Protein AF-A0A420XUS8-F1 (afdb_monomer)

Secondary structure (DSSP, 8-state):
-HHHHHHHS--SEEEEEGGGT--SSTTSPPPHHHHHH-STHHHHHHHHHHHHHHHHTTSTTTEEE--HHHHHHHTT-SSTTTHHHHHHHHHHHHHHHTTSEEEE--TTSPPEEEEB-TTTT-PBP--HHHHHHHHHHHT---GGG-EEEEETHHHHTSHHHHS-HHHHHHHHHHHHHHTTSTT--B---HHHHHHHH---HHHHHHHHHHHHHTTSEEEEEEES---TTS---EEEEEEE-GGGGGSPPP------

Structure (mmCIF, N/CA/C/O backbone):
data_AF-A0A420XUS8-F1
#
_entry.id   AF-A0A420XUS8-F1
#
loop_
_atom_site.group_PDB
_atom_site.id
_atom_site.type_symbol
_atom_site.label_atom_id
_atom_site.label_alt_id
_atom_site.label_comp_id
_atom_site.label_asym_id
_atom_site.label_entity_id
_atom_site.label_seq_id
_atom_site.pdbx_PDB_ins_code
_atom_site.Cartn_x
_atom_site.Cartn_y
_atom_site.Cartn_z
_atom_site.occupancy
_atom_site.B_iso_or_equiv
_atom_site.auth_seq_id
_atom_site.auth_comp_id
_atom_site.auth_asym_id
_atom_site.auth_atom_id
_atom_site.pdbx_PDB_model_num
ATOM 1 N N . MET A 1 1 ? -15.787 -10.470 5.243 1.00 68.94 1 MET A N 1
ATOM 2 C CA . MET A 1 1 ? -14.971 -9.251 5.466 1.00 68.94 1 MET A CA 1
ATOM 3 C C . MET A 1 1 ? -14.598 -8.456 4.209 1.00 68.94 1 MET A C 1
ATOM 5 O O . MET A 1 1 ? -15.089 -7.350 4.092 1.00 68.94 1 MET A O 1
ATOM 9 N N . ALA A 1 2 ? -13.731 -8.906 3.285 1.00 74.38 2 ALA A N 1
ATOM 10 C CA . ALA A 1 2 ? -13.327 -8.042 2.150 1.00 74.38 2 ALA A CA 1
ATOM 11 C C . ALA A 1 2 ? -14.511 -7.646 1.240 1.00 74.38 2 ALA A C 1
ATOM 13 O O . ALA A 1 2 ? -14.594 -6.506 0.796 1.00 74.38 2 ALA A O 1
ATOM 14 N N . ARG A 1 3 ? -15.460 -8.567 1.019 1.00 73.69 3 ARG A N 1
ATOM 15 C CA . ARG A 1 3 ? -16.711 -8.294 0.290 1.00 73.69 3 ARG A CA 1
ATOM 16 C C . ARG A 1 3 ? -17.629 -7.324 1.045 1.00 73.69 3 ARG A C 1
ATOM 18 O O . ARG A 1 3 ? -18.010 -6.315 0.474 1.00 73.69 3 ARG A O 1
ATOM 25 N N . GLU A 1 4 ? -17.848 -7.547 2.343 1.00 75.12 4 GLU A N 1
ATOM 26 C CA . GLU A 1 4 ? -18.572 -6.602 3.221 1.00 75.12 4 GLU A CA 1
ATOM 27 C C . GLU A 1 4 ? -17.935 -5.199 3.221 1.00 75.12 4 GLU A C 1
ATOM 29 O O . GLU A 1 4 ? -18.629 -4.187 3.247 1.00 75.12 4 GLU A O 1
ATOM 34 N N . LEU A 1 5 ? -16.598 -5.115 3.180 1.00 76.38 5 LEU A N 1
ATOM 35 C CA . LEU A 1 5 ? -15.894 -3.839 3.059 1.00 76.38 5 LEU A CA 1
ATOM 36 C C . LEU A 1 5 ? -16.101 -3.207 1.681 1.00 76.38 5 LEU A C 1
ATOM 38 O O . LEU A 1 5 ? -16.281 -2.000 1.627 1.00 76.38 5 LEU A O 1
ATOM 42 N N . LYS A 1 6 ? -16.130 -3.979 0.586 1.00 75.31 6 LYS A N 1
ATOM 43 C CA . LYS A 1 6 ? -16.437 -3.456 -0.758 1.00 75.31 6 LYS A CA 1
ATOM 44 C C . LYS A 1 6 ? -17.861 -2.911 -0.860 1.00 75.31 6 LYS A C 1
ATOM 46 O O . LYS A 1 6 ? -18.057 -1.892 -1.501 1.00 75.31 6 LYS A O 1
ATOM 51 N N . GLU A 1 7 ? -18.838 -3.526 -0.204 1.00 71.31 7 GLU A N 1
ATOM 52 C CA . GLU A 1 7 ? -20.206 -2.985 -0.163 1.00 71.31 7 GLU A CA 1
ATOM 53 C C . GLU A 1 7 ? -20.258 -1.615 0.530 1.00 71.31 7 GLU A C 1
ATOM 55 O O . GLU A 1 7 ? -21.006 -0.732 0.119 1.00 71.31 7 GLU A O 1
ATOM 60 N N . ARG A 1 8 ? -19.408 -1.404 1.543 1.00 71.12 8 ARG A N 1
ATOM 61 C CA . ARG A 1 8 ? -19.250 -0.102 2.213 1.00 71.12 8 ARG A CA 1
ATOM 62 C C . ARG A 1 8 ? -18.411 0.883 1.398 1.00 71.12 8 ARG A C 1
ATOM 64 O O . ARG A 1 8 ? -18.676 2.082 1.397 1.00 71.12 8 ARG A O 1
ATOM 71 N N . VAL A 1 9 ? -17.385 0.385 0.717 1.00 74.19 9 VAL A N 1
ATOM 72 C CA . VAL A 1 9 ? -16.462 1.155 -0.116 1.00 74.19 9 VAL A CA 1
ATOM 73 C C . VAL A 1 9 ? -16.988 1.130 -1.549 1.00 74.19 9 VAL A C 1
ATOM 75 O O . VAL A 1 9 ? -16.541 0.335 -2.371 1.00 74.19 9 VAL A O 1
ATOM 78 N N . ASN A 1 10 ? -17.927 2.026 -1.868 1.00 72.38 10 ASN A N 1
ATOM 79 C CA . ASN A 1 10 ? -18.503 2.173 -3.213 1.00 72.38 10 ASN A CA 1
ATOM 80 C C . ASN A 1 10 ? -17.504 2.789 -4.223 1.00 72.38 10 ASN A C 1
ATOM 82 O O . ASN A 1 10 ? -17.758 3.832 -4.829 1.00 72.38 10 ASN A O 1
ATOM 86 N N . ARG A 1 11 ? -16.304 2.205 -4.353 1.00 76.88 11 ARG A N 1
ATOM 87 C CA . ARG A 1 11 ? -15.255 2.637 -5.283 1.00 76.88 11 ARG A CA 1
ATOM 88 C C . ARG A 1 11 ? -14.487 1.452 -5.876 1.00 76.88 11 ARG A C 1
ATOM 90 O O . ARG A 1 11 ? -14.109 0.536 -5.148 1.00 76.88 11 ARG A O 1
ATOM 97 N N . PRO A 1 12 ? -14.161 1.509 -7.181 1.00 85.56 12 PRO A N 1
ATOM 98 C CA . PRO A 1 12 ? -13.490 0.413 -7.879 1.00 85.56 12 PRO A CA 1
ATOM 99 C C . PRO A 1 12 ? -11.994 0.294 -7.551 1.00 85.56 12 PRO A C 1
ATOM 101 O O . PRO A 1 12 ? -11.384 -0.722 -7.864 1.00 85.56 12 PRO A O 1
ATOM 104 N N . ALA A 1 13 ? -11.378 1.317 -6.945 1.00 91.25 13 ALA A N 1
ATOM 105 C CA . ALA A 1 13 ? -9.947 1.329 -6.656 1.00 91.25 13 ALA A CA 1
ATOM 106 C C . ALA A 1 13 ? -9.583 2.281 -5.508 1.00 91.25 13 ALA A C 1
ATOM 108 O O . ALA A 1 13 ? -10.229 3.316 -5.319 1.00 91.25 13 ALA A O 1
ATOM 109 N N . ALA A 1 14 ? -8.496 1.966 -4.803 1.00 93.69 14 ALA A N 1
ATOM 110 C CA . ALA A 1 14 ? -7.815 2.901 -3.912 1.00 93.69 14 ALA A CA 1
ATOM 111 C C . ALA A 1 14 ? -6.936 3.867 -4.723 1.00 93.69 14 ALA A C 1
ATOM 113 O O . ALA A 1 14 ? -6.348 3.476 -5.735 1.00 93.69 14 ALA A O 1
ATOM 114 N N . GLN A 1 15 ? -6.833 5.123 -4.283 1.00 94.44 15 GLN A N 1
ATOM 115 C CA . GLN A 1 15 ? -5.947 6.120 -4.892 1.00 94.44 15 GLN A CA 1
ATOM 116 C C . GLN A 1 15 ? -4.688 6.263 -4.040 1.00 94.44 15 GLN A C 1
ATOM 118 O O . GLN A 1 15 ? -4.775 6.674 -2.884 1.00 94.44 15 GLN A O 1
ATOM 123 N N . VAL A 1 16 ? -3.535 5.940 -4.624 1.00 95.44 16 VAL A N 1
ATOM 124 C CA . VAL A 1 16 ? -2.228 6.016 -3.959 1.00 95.44 16 VAL A CA 1
ATOM 125 C C . VAL A 1 16 ? -1.371 7.043 -4.687 1.00 95.44 16 VAL A C 1
ATOM 127 O O . VAL A 1 16 ? -1.195 6.957 -5.904 1.00 95.44 16 VAL A O 1
ATOM 130 N N . ARG A 1 17 ? -0.850 8.039 -3.969 1.00 94.44 17 ARG A N 1
ATOM 131 C CA . ARG A 1 17 ? 0.020 9.077 -4.527 1.00 94.44 17 ARG A CA 1
ATOM 132 C C . ARG A 1 17 ? 1.340 8.468 -4.985 1.00 94.44 17 ARG A C 1
ATOM 134 O O . ARG A 1 17 ? 1.897 7.582 -4.344 1.00 94.44 17 ARG A O 1
ATOM 141 N N . ALA A 1 18 ? 1.896 8.994 -6.072 1.00 92.38 18 ALA A N 1
ATOM 142 C CA . ALA A 1 18 ? 3.216 8.602 -6.556 1.00 92.38 18 ALA A CA 1
ATOM 143 C C . ALA A 1 18 ? 4.295 8.837 -5.484 1.00 92.38 18 ALA A C 1
ATOM 145 O O . ALA A 1 18 ? 5.178 7.999 -5.329 1.00 92.38 18 ALA A O 1
ATOM 146 N N . ALA A 1 19 ? 4.148 9.894 -4.675 1.00 92.19 19 ALA A N 1
ATOM 147 C CA . ALA A 1 19 ? 5.022 10.213 -3.544 1.00 92.19 19 ALA A CA 1
ATOM 148 C C . ALA A 1 19 ? 5.059 9.132 -2.441 1.00 92.19 19 ALA A C 1
ATOM 150 O O . ALA A 1 19 ? 5.992 9.106 -1.643 1.00 92.19 19 ALA A O 1
ATOM 151 N N . PHE A 1 20 ? 4.078 8.220 -2.385 1.00 94.75 20 PHE A N 1
ATOM 152 C CA . PHE A 1 20 ? 4.139 7.056 -1.495 1.00 94.75 20 PHE A CA 1
ATOM 153 C C . PHE A 1 20 ? 5.237 6.066 -1.927 1.00 94.75 20 PHE A C 1
ATOM 155 O O . PHE A 1 20 ? 5.825 5.379 -1.088 1.00 94.75 20 PHE A O 1
ATOM 162 N N . LEU A 1 21 ? 5.504 5.980 -3.235 1.00 92.12 21 LEU A N 1
ATOM 163 C CA . LEU A 1 21 ? 6.464 5.050 -3.834 1.00 92.12 21 LEU A CA 1
ATOM 164 C C . LEU A 1 21 ? 7.801 5.705 -4.152 1.00 92.12 21 LEU A C 1
ATOM 166 O O . LEU A 1 21 ? 8.836 5.072 -3.970 1.00 92.12 21 LEU A O 1
ATOM 170 N N . ASP A 1 22 ? 7.743 6.915 -4.695 1.00 85.81 22 ASP A N 1
ATOM 171 C CA . ASP A 1 22 ? 8.832 7.578 -5.394 1.00 85.81 22 ASP A CA 1
ATOM 172 C C . ASP A 1 22 ? 9.290 8.819 -4.626 1.00 85.81 22 ASP A C 1
ATOM 174 O O . ASP A 1 22 ? 8.487 9.574 -4.071 1.00 85.81 22 ASP A O 1
ATOM 178 N N . GLN A 1 23 ? 10.601 9.007 -4.599 1.00 75.38 23 GLN A N 1
ATOM 179 C CA . GLN A 1 23 ? 11.273 10.130 -3.983 1.00 75.38 23 GLN A CA 1
ATOM 180 C C . GLN A 1 23 ? 11.523 11.214 -5.038 1.00 75.38 23 GLN A C 1
ATOM 182 O O . GLN A 1 23 ? 12.322 11.035 -5.951 1.00 75.38 23 GLN A O 1
ATOM 187 N N . ASN A 1 24 ? 10.879 12.374 -4.880 1.00 66.94 24 ASN A N 1
ATOM 188 C CA . ASN A 1 24 ? 11.131 13.533 -5.750 1.00 66.94 24 ASN A CA 1
ATOM 189 C C . ASN A 1 24 ? 12.436 14.279 -5.402 1.00 66.94 24 ASN A C 1
ATOM 191 O O . ASN A 1 24 ? 12.957 15.001 -6.244 1.00 66.94 24 ASN A O 1
ATOM 195 N N . ASP A 1 25 ? 12.961 14.120 -4.181 1.00 74.81 25 ASP A N 1
ATOM 196 C CA . ASP A 1 25 ? 14.184 14.782 -3.704 1.00 74.81 25 ASP A CA 1
ATOM 197 C C . ASP A 1 25 ? 15.232 13.737 -3.296 1.00 74.81 25 ASP A C 1
ATOM 199 O O . ASP A 1 25 ? 15.045 13.132 -2.245 1.00 74.81 25 ASP A O 1
ATOM 203 N N . PRO A 1 26 ? 16.339 13.540 -4.038 1.00 70.31 26 PRO A N 1
ATOM 204 C CA . PRO A 1 26 ? 17.377 12.544 -3.745 1.00 70.31 26 PRO A CA 1
ATOM 205 C C . PRO A 1 26 ? 18.028 12.636 -2.356 1.00 70.31 26 PRO A C 1
ATOM 207 O O . PRO A 1 26 ? 18.559 11.632 -1.877 1.00 70.31 26 PRO A O 1
ATOM 210 N N . ASN A 1 27 ? 17.990 13.796 -1.697 1.00 77.62 27 ASN A N 1
ATOM 211 C CA . ASN A 1 27 ? 18.577 13.994 -0.366 1.00 77.62 27 ASN A CA 1
ATOM 212 C C . ASN A 1 27 ? 17.553 13.846 0.770 1.00 77.62 27 ASN A C 1
ATOM 214 O O . ASN A 1 27 ? 17.926 13.796 1.943 1.00 77.62 27 ASN A O 1
ATOM 218 N N . GLY A 1 28 ? 16.269 13.736 0.430 1.00 78.31 28 GLY A N 1
ATOM 219 C CA . GLY A 1 28 ? 15.187 13.537 1.382 1.00 78.31 28 GLY A CA 1
ATOM 220 C C . GLY A 1 28 ? 15.168 12.148 2.044 1.00 78.31 28 GLY A C 1
ATOM 221 O O . GLY A 1 28 ? 15.916 11.232 1.672 1.00 78.31 28 GLY A O 1
ATOM 222 N N . PRO A 1 29 ? 14.274 11.945 3.028 1.00 85.56 29 PRO A N 1
ATOM 223 C CA . PRO A 1 29 ? 14.049 10.626 3.604 1.00 85.56 29 PRO A CA 1
ATOM 224 C C . PRO A 1 29 ? 13.542 9.637 2.537 1.00 85.56 29 PRO A C 1
ATOM 226 O O . PRO A 1 29 ? 12.914 10.050 1.559 1.00 85.56 29 PRO A O 1
ATOM 229 N N . PRO A 1 30 ? 13.756 8.319 2.721 1.00 89.00 30 PRO A N 1
ATOM 230 C CA . PRO A 1 30 ? 13.207 7.316 1.815 1.00 89.00 30 PRO A CA 1
ATOM 231 C C . PRO A 1 30 ? 11.680 7.442 1.695 1.00 89.00 30 PRO A C 1
ATOM 233 O O . PRO A 1 30 ? 11.025 7.756 2.696 1.00 89.00 30 PRO A O 1
ATOM 236 N N . PRO A 1 31 ? 11.086 7.121 0.534 1.00 92.44 31 PRO A N 1
ATOM 237 C CA . PRO A 1 31 ? 9.645 7.223 0.356 1.00 92.44 31 PRO A CA 1
ATOM 238 C C . PRO A 1 31 ? 8.914 6.268 1.317 1.00 92.44 31 PRO A C 1
ATOM 240 O O . PRO A 1 31 ? 9.484 5.240 1.718 1.00 92.44 31 PRO A O 1
ATOM 243 N N . PRO A 1 32 ? 7.661 6.567 1.708 1.00 94.19 32 PRO A N 1
ATOM 244 C CA . PRO A 1 32 ? 6.929 5.795 2.708 1.00 94.19 32 PRO A CA 1
ATOM 245 C C . PRO A 1 32 ? 6.939 4.286 2.446 1.00 94.19 32 PRO A C 1
ATOM 247 O O . PRO A 1 32 ? 7.294 3.521 3.343 1.00 94.19 32 PRO A O 1
ATOM 250 N N . MET A 1 33 ? 6.676 3.835 1.215 1.00 94.94 33 MET A N 1
ATOM 251 C CA . MET A 1 33 ? 6.735 2.412 0.859 1.00 94.94 33 MET A CA 1
ATOM 252 C C . MET A 1 33 ? 8.085 1.776 1.223 1.00 94.94 33 MET A C 1
ATOM 254 O O . MET A 1 33 ? 8.111 0.699 1.822 1.00 94.94 33 MET A O 1
ATOM 258 N N . ALA A 1 34 ? 9.206 2.429 0.906 1.00 92.25 34 ALA A N 1
ATOM 259 C CA . ALA A 1 34 ? 10.537 1.901 1.195 1.00 92.25 34 ALA A CA 1
ATOM 260 C C . ALA A 1 34 ? 10.763 1.727 2.704 1.00 92.25 34 ALA A C 1
ATOM 262 O O . ALA A 1 34 ? 11.356 0.739 3.139 1.00 92.25 34 ALA A O 1
ATOM 263 N N . GLN A 1 35 ? 10.248 2.650 3.519 1.00 92.00 35 GLN A N 1
ATOM 264 C CA . GLN A 1 35 ? 10.304 2.555 4.980 1.00 92.00 35 GLN A CA 1
ATOM 265 C C . GLN A 1 35 ? 9.398 1.435 5.524 1.00 92.00 35 GLN A C 1
ATOM 267 O O . GLN A 1 35 ? 9.745 0.744 6.491 1.00 92.00 35 GLN A O 1
ATOM 272 N N . LEU A 1 36 ? 8.245 1.208 4.887 1.00 92.38 36 LEU A N 1
ATOM 273 C CA . LEU A 1 36 ? 7.308 0.154 5.274 1.00 92.38 36 LEU A CA 1
ATOM 274 C C . LEU A 1 36 ? 7.844 -1.236 4.937 1.00 92.38 36 LEU A C 1
ATOM 276 O O . LEU A 1 36 ? 7.763 -2.110 5.790 1.00 92.38 36 LEU A O 1
ATOM 280 N N . VAL A 1 37 ? 8.442 -1.442 3.763 1.00 89.06 37 VAL A N 1
ATOM 281 C CA . VAL A 1 37 ? 8.927 -2.762 3.309 1.00 89.06 37 VAL A CA 1
ATOM 282 C C . VAL A 1 37 ? 10.120 -3.270 4.135 1.00 89.06 37 VAL A C 1
ATOM 284 O O . VAL A 1 37 ? 10.330 -4.480 4.251 1.00 89.06 37 VAL A O 1
ATOM 287 N N . ARG A 1 38 ? 10.883 -2.376 4.776 1.00 84.88 38 ARG A N 1
ATOM 288 C CA . ARG A 1 38 ? 11.997 -2.746 5.667 1.00 84.88 38 ARG A CA 1
ATOM 289 C C . ARG A 1 38 ? 11.507 -3.500 6.916 1.00 84.88 38 ARG A C 1
ATOM 291 O O . ARG A 1 38 ? 10.477 -3.159 7.508 1.00 84.88 38 ARG A O 1
ATOM 298 N N . GLY A 1 39 ? 12.289 -4.495 7.352 1.00 72.69 39 GLY A N 1
ATOM 299 C CA . GLY A 1 39 ? 12.027 -5.288 8.567 1.00 72.69 39 GLY A CA 1
ATOM 300 C C . GLY A 1 39 ? 11.347 -6.651 8.346 1.00 72.69 39 GLY A C 1
ATOM 301 O O . GLY A 1 39 ? 10.639 -7.136 9.229 1.00 72.69 39 GLY A O 1
ATOM 302 N N . GLY A 1 40 ? 11.516 -7.272 7.171 1.00 73.19 40 GLY A N 1
ATOM 303 C CA . GLY A 1 40 ? 11.076 -8.650 6.902 1.00 73.19 40 GLY A CA 1
ATOM 304 C C . GLY A 1 40 ? 9.559 -8.854 7.017 1.00 73.19 40 GLY A C 1
ATOM 305 O O . GLY A 1 40 ? 8.778 -8.080 6.464 1.00 73.19 40 GLY A O 1
ATOM 306 N N . ARG A 1 41 ? 9.123 -9.883 7.766 1.00 66.56 41 ARG A N 1
ATOM 307 C CA . ARG A 1 41 ? 7.694 -10.222 7.975 1.00 66.56 41 ARG A CA 1
ATOM 308 C C . ARG A 1 41 ? 6.886 -9.096 8.641 1.00 66.56 41 ARG A C 1
ATOM 310 O O . ARG A 1 41 ? 5.662 -9.061 8.502 1.00 66.56 41 ARG A O 1
ATOM 317 N N . GLY A 1 42 ? 7.538 -8.187 9.371 1.00 76.38 42 GLY A N 1
ATOM 318 C CA . GLY A 1 42 ? 6.901 -6.982 9.914 1.00 76.38 42 GLY A CA 1
ATOM 319 C C . GLY A 1 42 ? 6.668 -5.906 8.849 1.00 76.38 42 GLY A C 1
ATOM 320 O O . GLY A 1 42 ? 5.703 -5.149 8.940 1.00 76.38 42 GLY A O 1
ATOM 321 N N . GLY A 1 43 ? 7.513 -5.871 7.815 1.00 85.25 43 GLY A N 1
ATOM 322 C CA . GLY A 1 43 ? 7.409 -4.929 6.705 1.00 85.25 43 GLY A CA 1
ATOM 323 C C . GLY A 1 43 ? 6.181 -5.156 5.827 1.00 85.25 43 GLY A C 1
ATOM 324 O O . GLY A 1 43 ? 5.443 -4.226 5.511 1.00 85.25 43 GLY A O 1
ATOM 325 N N . GLU A 1 44 ? 5.901 -6.424 5.525 1.00 93.06 44 GLU A N 1
ATOM 326 C CA . GLU A 1 44 ? 4.714 -6.831 4.769 1.00 93.06 44 GLU A CA 1
ATOM 327 C C . GLU A 1 44 ? 3.413 -6.352 5.426 1.00 93.06 44 GLU A C 1
ATOM 329 O O . GLU A 1 44 ? 2.562 -5.771 4.757 1.00 93.06 44 GLU A O 1
ATOM 334 N N . VAL A 1 45 ? 3.264 -6.562 6.738 1.00 96.12 45 VAL A N 1
ATOM 335 C CA . VAL A 1 45 ? 2.041 -6.187 7.466 1.00 96.12 45 VAL A CA 1
ATOM 336 C C . VAL A 1 45 ? 1.831 -4.678 7.416 1.00 96.12 45 VAL A C 1
ATOM 338 O O . VAL A 1 45 ? 0.734 -4.230 7.099 1.00 96.12 45 VAL A O 1
ATOM 341 N N . LYS A 1 46 ? 2.885 -3.892 7.664 1.00 96.44 46 LYS A N 1
ATOM 342 C CA . LYS A 1 46 ? 2.841 -2.426 7.580 1.00 96.44 46 LYS A CA 1
ATOM 343 C C . LYS A 1 46 ? 2.326 -1.946 6.222 1.00 96.44 46 LYS A C 1
ATOM 345 O O . LYS A 1 46 ? 1.400 -1.140 6.180 1.00 96.44 46 LYS A O 1
ATOM 350 N N . LEU A 1 47 ? 2.887 -2.471 5.130 1.00 96.75 47 LEU A N 1
ATOM 351 C CA . LEU A 1 47 ? 2.482 -2.091 3.776 1.00 96.75 47 LEU A CA 1
ATOM 352 C C . LEU A 1 47 ? 1.025 -2.480 3.486 1.00 96.75 47 LEU A C 1
ATOM 354 O O . LEU A 1 47 ? 0.255 -1.655 3.003 1.00 96.75 47 LEU A O 1
ATOM 358 N N . LYS A 1 48 ? 0.621 -3.708 3.830 1.00 97.25 48 LYS A N 1
ATOM 359 C CA . LYS A 1 48 ? -0.752 -4.182 3.601 1.00 97.25 48 LYS A CA 1
ATOM 360 C C . LYS A 1 48 ? -1.790 -3.368 4.367 1.00 97.25 48 LYS A C 1
ATOM 362 O O . LYS A 1 48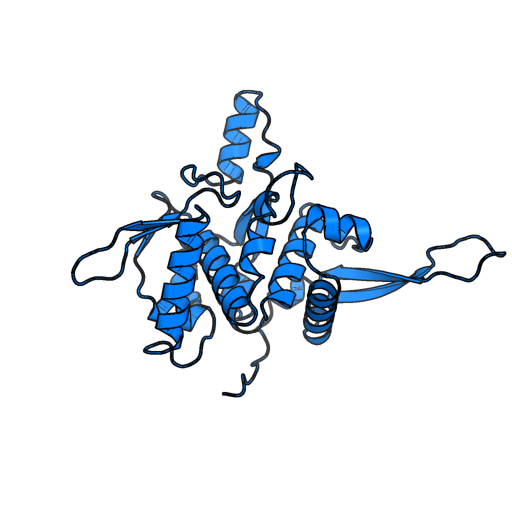 ? -2.842 -3.056 3.811 1.00 97.25 48 LYS A O 1
ATOM 367 N N . ILE A 1 49 ? -1.502 -3.003 5.617 1.00 97.19 49 ILE A N 1
ATOM 368 C CA . ILE A 1 49 ? -2.399 -2.164 6.419 1.00 97.19 49 ILE A CA 1
ATOM 369 C C . ILE A 1 49 ? -2.493 -0.755 5.833 1.00 97.19 49 ILE A C 1
ATOM 371 O O . ILE A 1 49 ? -3.606 -0.268 5.669 1.00 97.19 49 ILE A O 1
ATOM 375 N N . ALA A 1 50 ? -1.372 -0.134 5.449 1.00 96.88 50 ALA A N 1
ATOM 376 C CA . ALA A 1 50 ? -1.385 1.195 4.832 1.00 96.88 50 ALA A CA 1
ATOM 377 C C . ALA A 1 50 ? -2.292 1.243 3.592 1.00 96.88 50 ALA A C 1
ATOM 379 O O . ALA A 1 50 ? -3.182 2.085 3.508 1.00 96.88 50 ALA A O 1
ATOM 380 N N . LEU A 1 51 ? -2.128 0.288 2.670 1.00 97.06 51 LEU A N 1
ATOM 381 C CA . LEU A 1 51 ? -2.963 0.206 1.470 1.00 97.06 51 LEU A CA 1
ATOM 382 C C . LEU A 1 51 ? -4.431 -0.062 1.803 1.00 97.06 51 LEU A C 1
ATOM 384 O O . LEU A 1 51 ? -5.319 0.529 1.201 1.00 97.06 51 LEU A O 1
ATOM 388 N N . SER A 1 52 ? -4.697 -0.954 2.759 1.00 96.31 52 SER A N 1
ATOM 389 C CA . SER A 1 52 ? -6.072 -1.298 3.132 1.00 96.31 52 SER A CA 1
ATOM 390 C C . SER A 1 52 ? -6.800 -0.115 3.770 1.00 96.31 52 SER A C 1
ATOM 392 O O . SER A 1 52 ? -7.990 0.063 3.537 1.00 96.31 52 SER A O 1
ATOM 394 N N . LEU A 1 53 ? -6.094 0.733 4.520 1.00 95.38 53 LEU A N 1
ATOM 395 C CA . LEU A 1 53 ? -6.653 1.978 5.040 1.00 95.38 53 LEU A CA 1
ATOM 396 C C . LEU A 1 53 ? -6.933 2.977 3.910 1.00 95.38 53 LEU A C 1
ATOM 398 O O . LEU A 1 53 ? -8.030 3.520 3.867 1.00 95.38 53 LEU A O 1
ATOM 402 N N . LEU A 1 54 ? -6.014 3.135 2.948 1.00 94.62 54 LEU A N 1
ATOM 403 C CA . LEU A 1 54 ? -6.223 3.957 1.741 1.00 94.62 54 LEU A CA 1
ATOM 404 C C . LEU A 1 54 ? -7.353 3.458 0.832 1.00 94.62 54 LEU A C 1
ATOM 406 O O . LEU A 1 54 ? -7.784 4.182 -0.061 1.00 94.62 54 LEU A O 1
ATOM 410 N N . TRP A 1 55 ? -7.813 2.224 1.025 1.00 93.56 55 TRP A N 1
ATOM 411 C CA . TRP A 1 55 ? -8.988 1.688 0.351 1.00 93.56 55 TRP A CA 1
ATOM 412 C C . TRP A 1 55 ? -10.269 1.914 1.160 1.00 93.56 55 TRP A C 1
ATOM 414 O O . TRP A 1 55 ? -11.275 2.339 0.601 1.00 93.56 55 TRP A O 1
ATOM 424 N N . VAL A 1 56 ? -10.234 1.667 2.473 1.00 92.06 56 VAL A N 1
ATOM 425 C CA . VAL A 1 56 ? -11.436 1.646 3.323 1.00 92.06 56 VAL A CA 1
ATOM 426 C C . VAL A 1 56 ? -11.813 3.019 3.884 1.00 92.06 56 VAL A C 1
ATOM 428 O O . VAL A 1 56 ? -12.993 3.351 3.927 1.00 92.06 56 VAL A O 1
ATOM 431 N N . ALA A 1 57 ? -10.844 3.837 4.295 1.00 87.50 57 ALA A N 1
ATOM 432 C CA . ALA A 1 57 ? -11.074 5.087 5.027 1.00 87.50 57 ALA A CA 1
ATOM 433 C C . ALA A 1 57 ? -11.164 6.313 4.096 1.00 87.50 57 ALA A C 1
ATOM 435 O O . ALA A 1 57 ? -10.638 7.379 4.388 1.00 87.50 57 ALA A O 1
ATOM 436 N N . VAL A 1 58 ? -11.785 6.164 2.924 1.00 75.62 58 VAL A N 1
ATOM 437 C CA . VAL A 1 58 ? -11.747 7.181 1.853 1.00 75.62 58 VAL A CA 1
ATOM 438 C C . VAL A 1 58 ? -13.003 8.062 1.812 1.00 75.62 58 VAL A C 1
ATOM 440 O O . VAL A 1 58 ? -12.992 9.110 1.172 1.00 75.62 58 VAL A O 1
ATOM 443 N N . GLY A 1 59 ? -14.096 7.674 2.469 1.00 79.81 59 GLY A N 1
ATOM 444 C CA . GLY A 1 59 ? -15.234 8.578 2.689 1.00 79.81 59 GLY A CA 1
ATOM 445 C C . GLY A 1 59 ? -14.893 9.595 3.773 1.00 79.81 59 GLY A C 1
ATOM 446 O O . GLY A 1 59 ? -14.203 9.225 4.716 1.00 79.81 59 GLY A O 1
ATOM 447 N N . GLU A 1 60 ? -15.333 10.850 3.650 1.00 80.88 60 GLU A N 1
ATOM 448 C CA . GLU A 1 60 ? -15.199 11.819 4.747 1.00 80.88 60 GLU A CA 1
ATOM 449 C C . GLU A 1 60 ? -15.887 11.269 6.012 1.00 80.88 60 GLU A C 1
ATOM 451 O O . GLU A 1 60 ? -16.974 10.696 5.897 1.00 80.88 60 GLU A O 1
ATOM 456 N N . PRO A 1 61 ? -15.270 11.386 7.204 1.00 87.94 61 PRO A N 1
ATOM 457 C CA . PRO A 1 61 ? -14.104 12.210 7.561 1.00 87.94 61 PRO A CA 1
ATOM 458 C C . PRO A 1 61 ? -12.730 11.512 7.417 1.00 87.94 61 PRO A C 1
ATOM 460 O O . PRO A 1 61 ? -11.776 11.842 8.119 1.00 87.94 61 PRO A O 1
ATOM 463 N N . HIS A 1 62 ? -12.615 10.560 6.495 1.00 92.12 62 HIS A N 1
ATOM 464 C CA . HIS A 1 62 ? -11.413 9.796 6.159 1.00 92.12 62 HIS A CA 1
ATOM 465 C C . HIS A 1 62 ? -10.873 8.930 7.297 1.00 92.12 62 HIS A C 1
ATOM 467 O O . HIS A 1 62 ? -9.667 8.858 7.556 1.00 92.12 62 HIS A O 1
ATOM 473 N N . ASP A 1 63 ? -11.784 8.257 7.989 1.00 93.12 63 ASP A N 1
ATOM 474 C CA . ASP A 1 63 ? -11.487 7.437 9.146 1.00 93.12 63 ASP A CA 1
ATOM 475 C C . ASP A 1 63 ? -12.109 6.041 9.063 1.00 93.12 63 ASP A C 1
ATOM 477 O O . ASP A 1 63 ? -12.925 5.708 8.203 1.00 93.12 63 ASP A O 1
ATOM 481 N N . VAL A 1 64 ? -11.677 5.183 9.979 1.00 92.75 64 VAL A N 1
ATOM 482 C CA . VAL A 1 64 ? -12.252 3.858 10.166 1.00 92.75 64 VAL A CA 1
ATOM 483 C C . VAL A 1 64 ? -12.139 3.438 11.623 1.00 92.75 64 VAL A C 1
ATOM 485 O O . VAL A 1 64 ? -11.124 3.654 12.287 1.00 92.75 64 VAL A O 1
ATOM 488 N N . VAL A 1 65 ? -13.191 2.789 12.114 1.00 92.19 65 VAL A N 1
ATOM 489 C CA . VAL A 1 65 ? -13.229 2.153 13.430 1.00 92.19 65 VAL A CA 1
ATOM 490 C C . VAL A 1 65 ? -13.283 0.647 13.213 1.00 92.19 65 VAL A C 1
ATOM 492 O O . VAL A 1 65 ? -14.300 0.104 12.783 1.00 92.19 65 VAL A O 1
ATOM 495 N N . ALA A 1 66 ? -12.172 -0.040 13.473 1.00 89.06 66 ALA A N 1
ATOM 496 C CA . ALA A 1 66 ? -12.079 -1.482 13.275 1.00 89.06 66 ALA A CA 1
ATOM 497 C C . ALA A 1 66 ? -11.078 -2.124 14.238 1.00 89.06 66 ALA A C 1
ATOM 499 O O . ALA A 1 66 ? -9.988 -1.605 14.479 1.00 89.06 66 ALA A O 1
ATOM 500 N N . ALA A 1 67 ? -11.444 -3.292 14.769 1.00 92.00 67 ALA A N 1
ATOM 501 C CA . ALA A 1 67 ? -10.572 -4.072 15.638 1.00 92.00 67 ALA A CA 1
ATOM 502 C C . ALA A 1 67 ? -9.376 -4.653 14.864 1.00 92.00 67 ALA A C 1
ATOM 504 O O . ALA A 1 67 ? -9.492 -5.025 13.695 1.00 92.00 67 ALA A O 1
ATOM 505 N N . ALA A 1 68 ? -8.241 -4.832 15.546 1.00 94.00 68 ALA A N 1
ATOM 506 C CA . ALA A 1 68 ? -7.029 -5.412 14.959 1.00 94.00 68 ALA A CA 1
ATOM 507 C C . ALA A 1 68 ? -7.256 -6.806 14.342 1.00 94.00 68 ALA A C 1
ATOM 509 O O . ALA A 1 68 ? -6.672 -7.127 13.308 1.00 94.00 68 ALA A O 1
ATOM 510 N N . ARG A 1 69 ? -8.162 -7.603 14.930 1.00 94.94 69 ARG A N 1
ATOM 511 C CA . ARG A 1 69 ? -8.584 -8.905 14.392 1.00 94.94 69 ARG A CA 1
ATOM 512 C C . ARG A 1 69 ? -9.161 -8.795 12.985 1.00 94.94 69 ARG A C 1
ATOM 514 O O . ARG A 1 69 ? -8.862 -9.631 12.140 1.00 94.94 69 ARG A O 1
ATOM 521 N N . ALA A 1 70 ? -9.977 -7.775 12.734 1.00 93.75 70 ALA A N 1
ATOM 522 C CA . ALA A 1 70 ? -10.599 -7.562 11.437 1.00 93.75 70 ALA A CA 1
ATOM 523 C C . ALA A 1 70 ? -9.510 -7.339 10.377 1.00 93.75 70 ALA A C 1
ATOM 525 O O . ALA A 1 70 ? -9.412 -8.074 9.398 1.00 93.75 70 ALA A O 1
ATOM 526 N N . TRP A 1 71 ? -8.596 -6.408 10.630 1.00 95.69 71 TRP A N 1
ATOM 527 C CA . TRP A 1 71 ? -7.455 -6.183 9.750 1.00 95.69 71 TRP A CA 1
ATOM 528 C C . TRP A 1 71 ? -6.614 -7.441 9.532 1.00 95.69 71 TRP A C 1
ATOM 530 O O . TRP A 1 71 ? -6.283 -7.747 8.392 1.00 95.69 71 TRP A O 1
ATOM 540 N N . ALA A 1 72 ? -6.321 -8.202 10.590 1.00 96.25 72 ALA A N 1
ATOM 541 C CA . ALA A 1 72 ? -5.557 -9.443 10.492 1.00 96.25 72 ALA A CA 1
ATOM 542 C C . ALA A 1 72 ? -6.233 -10.467 9.562 1.00 96.25 72 ALA A C 1
ATOM 544 O O . ALA A 1 72 ? -5.544 -11.083 8.750 1.00 96.25 72 ALA A O 1
ATOM 545 N N . MET A 1 73 ? -7.564 -10.597 9.621 1.00 94.62 73 MET A N 1
ATOM 546 C CA . MET A 1 73 ? -8.330 -11.431 8.686 1.00 94.62 73 MET A CA 1
ATOM 547 C C . MET A 1 73 ? -8.250 -10.899 7.251 1.00 94.62 73 MET A C 1
ATOM 549 O O . MET A 1 73 ? -7.998 -11.677 6.335 1.00 94.62 73 MET A O 1
ATOM 553 N N . LEU A 1 74 ? -8.407 -9.584 7.050 1.00 94.38 74 LEU A N 1
ATOM 554 C CA . LEU A 1 74 ? -8.355 -8.959 5.721 1.00 94.38 74 LEU A CA 1
ATOM 555 C C . LEU A 1 74 ? -7.031 -9.235 4.998 1.00 94.38 74 LEU A C 1
ATOM 557 O O . LEU A 1 74 ? -7.029 -9.535 3.809 1.00 94.38 74 LEU A O 1
ATOM 561 N N . ILE A 1 75 ? -5.908 -9.136 5.711 1.00 94.88 75 ILE A N 1
ATOM 562 C CA . ILE A 1 75 ? -4.570 -9.302 5.125 1.00 94.88 75 ILE A CA 1
ATOM 563 C C . ILE A 1 75 ? -4.035 -10.743 5.225 1.00 94.88 75 ILE A C 1
ATOM 565 O O . ILE A 1 75 ? -2.858 -10.984 4.938 1.00 94.88 75 ILE A O 1
ATOM 569 N N . GLY A 1 76 ? -4.879 -11.692 5.648 1.00 94.12 76 GLY A N 1
ATOM 570 C CA . GLY A 1 76 ? -4.558 -13.119 5.715 1.00 94.12 76 GLY A CA 1
ATOM 571 C C . GLY A 1 76 ? -3.456 -13.470 6.715 1.00 94.12 76 GLY A C 1
ATOM 572 O O . GLY A 1 76 ? -2.547 -14.242 6.390 1.00 94.12 76 GLY A O 1
ATOM 573 N N . LEU A 1 77 ? -3.476 -12.869 7.908 1.00 93.94 77 LEU A N 1
ATOM 574 C CA . LEU A 1 77 ? -2.586 -13.270 8.996 1.00 93.94 77 LEU A CA 1
ATOM 575 C C . LEU A 1 77 ? -3.126 -14.507 9.731 1.00 93.94 77 LEU A C 1
ATOM 577 O O . LEU A 1 77 ? -4.323 -14.564 10.019 1.00 93.94 77 LEU A O 1
ATOM 581 N N . PRO A 1 78 ? -2.249 -15.461 10.098 1.00 92.38 78 PRO A N 1
ATOM 582 C CA . PRO A 1 78 ? -2.628 -16.554 10.983 1.00 92.38 78 PRO A CA 1
ATOM 583 C C . PRO A 1 78 ? -2.953 -16.016 12.380 1.00 92.38 78 PRO A C 1
ATOM 585 O O . PRO A 1 78 ? -2.407 -14.987 12.793 1.00 92.38 78 PRO A O 1
ATOM 588 N N . ASP A 1 79 ? -3.814 -16.734 13.105 1.00 93.69 79 ASP A N 1
ATOM 589 C CA . ASP A 1 79 ? -4.266 -16.368 14.453 1.00 93.69 79 ASP A CA 1
ATOM 590 C C . ASP A 1 79 ? -4.709 -14.887 14.545 1.00 93.69 79 ASP A C 1
ATOM 592 O O . ASP A 1 79 ? -4.073 -14.060 15.210 1.00 93.69 79 ASP A O 1
ATOM 596 N N . PRO A 1 80 ? -5.788 -14.501 13.836 1.00 94.00 80 PRO A N 1
ATOM 597 C CA . PRO A 1 80 ? -6.224 -13.111 13.788 1.00 94.00 80 PRO A CA 1
ATOM 598 C C . PRO A 1 80 ? -6.695 -12.589 15.153 1.00 94.00 80 PRO A C 1
ATOM 600 O O . PRO A 1 80 ? -6.720 -11.379 15.346 1.00 94.00 80 PRO A O 1
ATOM 603 N N . GLY A 1 81 ? -7.067 -13.465 16.094 1.00 92.94 81 GLY A N 1
ATOM 604 C CA . GLY A 1 81 ? -7.445 -13.086 17.458 1.00 92.94 81 GLY A CA 1
ATOM 605 C C . GLY A 1 81 ? -6.251 -12.826 18.382 1.00 92.94 81 GLY A C 1
ATOM 606 O O . GLY A 1 81 ? -6.352 -11.968 19.254 1.00 92.94 81 GLY A O 1
ATOM 607 N N . GLY A 1 82 ? -5.128 -13.519 18.176 1.00 95.44 82 GLY A N 1
ATOM 608 C CA . GLY A 1 82 ? -3.924 -13.410 18.997 1.00 95.44 82 GLY A CA 1
ATOM 609 C C . GLY A 1 82 ? -2.766 -12.720 18.276 1.00 95.44 82 GLY A C 1
ATOM 610 O O . GLY A 1 82 ? -2.735 -11.493 18.121 1.00 95.44 82 GLY A O 1
ATOM 611 N N . ARG A 1 83 ? -1.772 -13.505 17.844 1.00 94.19 83 ARG A N 1
ATOM 612 C CA . ARG A 1 83 ? -0.509 -13.005 17.263 1.00 94.19 83 ARG A CA 1
ATOM 613 C C . ARG A 1 83 ? -0.729 -12.148 16.015 1.00 94.19 83 ARG A C 1
ATOM 615 O O . ARG A 1 83 ? -0.005 -11.172 15.805 1.00 94.19 83 ARG A O 1
ATOM 622 N N . GLY A 1 84 ? -1.733 -12.462 15.197 1.00 94.88 84 GLY A N 1
ATOM 623 C CA . GLY A 1 84 ? -2.119 -11.658 14.039 1.00 94.88 84 GLY A CA 1
ATOM 624 C C . GLY A 1 84 ? -2.543 -10.242 14.437 1.00 94.88 84 GLY A C 1
ATOM 625 O O . GLY A 1 84 ? -2.004 -9.267 13.909 1.00 94.88 84 GLY A O 1
ATOM 626 N N . ALA A 1 85 ? -3.428 -10.112 15.430 1.00 95.88 85 ALA A N 1
ATOM 627 C CA . ALA A 1 85 ? -3.847 -8.815 15.967 1.00 95.88 85 ALA A CA 1
ATOM 628 C C . ALA A 1 85 ? -2.676 -8.029 16.582 1.00 95.88 85 ALA A C 1
ATOM 630 O O . ALA A 1 85 ? -2.560 -6.820 16.369 1.00 95.88 85 ALA A O 1
ATOM 631 N N . GLN A 1 86 ? -1.761 -8.699 17.291 1.00 95.38 86 GLN A N 1
ATOM 632 C CA . GLN A 1 86 ? -0.562 -8.054 17.843 1.00 95.38 86 GLN A CA 1
ATOM 633 C C . GLN A 1 86 ? 0.327 -7.454 16.742 1.00 95.38 86 GLN A C 1
ATOM 635 O O . GLN A 1 86 ? 0.781 -6.312 16.866 1.00 95.38 86 GLN A O 1
ATOM 640 N N . ARG A 1 87 ? 0.529 -8.182 15.634 1.00 95.69 87 ARG A N 1
ATOM 641 C CA . ARG A 1 87 ? 1.284 -7.694 14.465 1.00 95.69 87 ARG A CA 1
ATOM 642 C C . ARG A 1 87 ? 0.599 -6.507 13.793 1.00 95.69 87 ARG A C 1
ATOM 644 O O . ARG A 1 87 ? 1.287 -5.564 13.405 1.00 95.69 87 ARG A O 1
ATOM 651 N N . VAL A 1 88 ? -0.730 -6.521 13.693 1.00 96.62 88 VAL A N 1
ATOM 652 C CA . VAL A 1 88 ? -1.506 -5.375 13.194 1.00 96.62 88 VAL A CA 1
ATOM 653 C C . VAL A 1 88 ? -1.316 -4.155 14.093 1.00 96.62 88 VAL A C 1
ATOM 655 O O . VAL A 1 88 ? -0.998 -3.082 13.594 1.00 96.62 88 VAL A O 1
ATOM 658 N N . ASN A 1 89 ? -1.435 -4.306 15.414 1.00 95.75 89 ASN A N 1
ATOM 659 C CA . ASN A 1 89 ? -1.235 -3.197 16.350 1.00 95.75 89 ASN A CA 1
ATOM 660 C C . ASN A 1 89 ? 0.188 -2.625 16.267 1.00 95.75 89 ASN A C 1
ATOM 662 O O . ASN A 1 89 ? 0.375 -1.408 16.299 1.00 95.75 89 ASN A O 1
ATOM 666 N N . ALA A 1 90 ? 1.199 -3.486 16.118 1.00 95.38 90 ALA A N 1
ATOM 667 C CA . ALA A 1 90 ? 2.570 -3.047 15.880 1.00 95.38 90 ALA A CA 1
ATOM 668 C C . ALA A 1 90 ? 2.698 -2.263 14.564 1.00 95.38 90 ALA A C 1
ATOM 670 O O . ALA A 1 90 ? 3.340 -1.214 14.546 1.00 95.38 90 ALA A O 1
ATOM 671 N N . ALA A 1 91 ? 2.054 -2.725 13.488 1.00 96.25 91 ALA A N 1
ATOM 672 C CA . ALA A 1 91 ? 2.030 -2.017 12.214 1.00 96.25 91 ALA A CA 1
ATOM 673 C C . ALA A 1 91 ? 1.345 -0.648 12.325 1.00 96.25 91 ALA A C 1
ATOM 675 O O . ALA A 1 91 ? 1.933 0.342 11.905 1.00 96.25 91 ALA A O 1
ATOM 676 N N . ILE A 1 92 ? 0.175 -0.565 12.964 1.00 96.44 92 ILE A N 1
ATOM 677 C CA . ILE A 1 92 ? -0.552 0.691 13.213 1.00 96.44 92 ILE A CA 1
ATOM 678 C C . ILE A 1 92 ? 0.336 1.700 13.956 1.00 96.44 92 ILE A C 1
ATOM 680 O O . ILE A 1 92 ? 0.446 2.847 13.530 1.00 96.44 92 ILE A O 1
ATOM 684 N N . ARG A 1 93 ? 1.052 1.280 15.009 1.00 95.69 93 ARG A N 1
ATOM 685 C CA . ARG A 1 93 ? 1.996 2.168 15.717 1.00 95.69 93 ARG A CA 1
ATOM 686 C C . ARG A 1 93 ? 3.097 2.706 14.802 1.00 95.69 93 ARG A C 1
ATOM 688 O O . ARG A 1 93 ? 3.457 3.875 14.899 1.00 95.69 93 ARG A O 1
ATOM 695 N N . GLN A 1 94 ? 3.629 1.870 13.911 1.00 95.38 94 GLN A N 1
ATOM 696 C CA . GLN A 1 94 ? 4.649 2.304 12.951 1.00 95.38 94 GLN A CA 1
ATOM 697 C C . GLN A 1 94 ? 4.077 3.251 11.889 1.00 95.38 94 GLN A C 1
ATOM 699 O O . GLN A 1 94 ? 4.730 4.232 11.552 1.00 95.38 94 GLN A O 1
ATOM 704 N N . LEU A 1 95 ? 2.856 3.011 11.403 1.00 96.44 95 LEU A N 1
ATOM 705 C CA . LEU A 1 95 ? 2.174 3.919 10.473 1.00 96.44 95 LEU A CA 1
ATOM 706 C C . LEU A 1 95 ? 1.915 5.292 11.104 1.00 96.44 95 LEU A C 1
ATOM 708 O O . LEU A 1 95 ? 2.128 6.311 10.451 1.00 96.44 95 LEU A O 1
ATOM 712 N N . ALA A 1 96 ? 1.525 5.323 12.381 1.00 96.62 96 ALA A N 1
ATOM 713 C CA . ALA A 1 96 ? 1.356 6.566 13.127 1.00 96.62 96 ALA A CA 1
ATOM 714 C C . ALA A 1 96 ? 2.689 7.312 13.295 1.00 96.62 96 ALA A C 1
ATOM 716 O O . ALA A 1 96 ? 2.764 8.514 13.053 1.00 96.62 96 ALA A O 1
ATOM 717 N N . LYS A 1 97 ? 3.775 6.592 13.619 1.00 95.38 97 LYS A N 1
ATOM 718 C CA . LYS A 1 97 ? 5.130 7.167 13.700 1.00 95.38 97 LYS A CA 1
ATOM 719 C C . LYS A 1 97 ? 5.588 7.776 12.368 1.00 95.38 97 LYS A C 1
ATOM 721 O O . LYS A 1 97 ? 6.257 8.804 12.370 1.00 95.38 97 LYS A O 1
ATOM 726 N N . LEU A 1 98 ? 5.212 7.161 11.247 1.00 94.50 98 LEU A N 1
ATOM 727 C CA . LEU A 1 98 ? 5.493 7.655 9.896 1.00 94.50 98 LEU A CA 1
ATOM 728 C C . LEU A 1 98 ? 4.524 8.750 9.428 1.00 94.50 98 LEU A C 1
ATOM 730 O O . LEU A 1 98 ? 4.598 9.153 8.273 1.00 94.50 98 LEU A O 1
ATOM 734 N N . LYS A 1 99 ? 3.619 9.229 10.294 1.00 96.19 99 LYS A N 1
ATOM 735 C CA . LYS A 1 99 ? 2.617 10.256 9.971 1.00 96.19 99 LYS A CA 1
ATOM 736 C C . LYS A 1 99 ? 1.729 9.895 8.772 1.00 96.19 99 LYS A C 1
ATOM 738 O O . LYS A 1 99 ? 1.286 10.775 8.044 1.00 96.19 99 LYS A O 1
ATOM 743 N N . LEU A 1 100 ? 1.454 8.602 8.584 1.00 96.56 100 LEU A N 1
ATOM 744 C CA . LEU A 1 100 ? 0.500 8.110 7.581 1.00 96.56 100 LEU A CA 1
ATOM 745 C C . LEU A 1 100 ? -0.918 7.992 8.148 1.00 96.56 100 LEU A C 1
ATOM 747 O O . LEU A 1 100 ? -1.890 7.971 7.399 1.00 96.56 100 LEU A O 1
ATOM 751 N N . ILE A 1 101 ? -1.034 7.903 9.475 1.00 97.06 101 ILE A N 1
ATOM 752 C CA . ILE A 1 101 ? -2.308 7.847 10.190 1.00 97.06 101 ILE A CA 1
ATOM 753 C C . ILE A 1 101 ? -2.220 8.589 11.520 1.00 97.06 101 ILE A C 1
ATOM 755 O O . ILE A 1 101 ? -1.141 8.715 12.103 1.00 97.06 101 ILE A O 1
ATOM 759 N N . LYS A 1 102 ? -3.376 8.983 12.046 1.00 96.75 102 LYS A N 1
ATOM 760 C CA . LYS A 1 102 ? -3.569 9.355 13.448 1.00 96.75 102 LYS A CA 1
ATOM 761 C C . LYS A 1 102 ? -4.449 8.302 14.114 1.00 96.75 102 LYS A C 1
ATOM 763 O O . LYS A 1 102 ? -5.430 7.849 13.531 1.00 96.75 102 LYS A O 1
ATOM 768 N N . VAL A 1 103 ? -4.090 7.895 15.327 1.00 95.75 103 VAL A N 1
ATOM 769 C CA . VAL A 1 103 ? -4.851 6.901 16.094 1.00 95.75 103 VAL A CA 1
ATOM 770 C C . VAL A 1 103 ? -5.468 7.589 17.300 1.00 95.75 103 VAL A C 1
ATOM 772 O O . VAL A 1 103 ? -4.756 8.145 18.131 1.00 95.75 103 VAL A O 1
ATOM 775 N N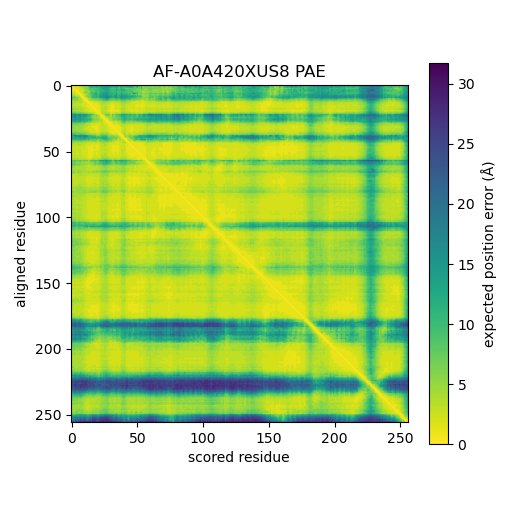 . GLU A 1 104 ? -6.789 7.529 17.394 1.00 94.31 104 GLU A N 1
ATOM 776 C CA . GLU A 1 104 ? -7.565 8.015 18.528 1.00 94.31 104 GLU A CA 1
ATOM 777 C C . GLU A 1 104 ? -8.062 6.797 19.310 1.00 94.31 104 GLU A C 1
ATOM 779 O O . GLU A 1 104 ? -8.905 6.019 18.850 1.00 94.31 104 GLU A O 1
ATOM 784 N N . ALA A 1 105 ? -7.460 6.578 20.479 1.00 88.31 105 ALA A N 1
ATOM 785 C CA . ALA A 1 105 ? -7.847 5.485 21.357 1.00 88.31 105 ALA A CA 1
ATOM 786 C C . ALA A 1 105 ? -9.264 5.721 21.898 1.00 88.31 105 ALA A C 1
ATOM 788 O O . ALA A 1 105 ? -9.618 6.836 22.275 1.00 88.31 105 ALA A O 1
ATOM 789 N N . LYS A 1 106 ? -10.056 4.650 21.976 1.00 86.06 106 LYS A N 1
ATOM 790 C CA . LYS A 1 106 ? -11.376 4.656 22.607 1.00 86.06 106 LYS A CA 1
ATOM 791 C C . LYS A 1 106 ? -11.367 3.671 23.767 1.00 86.06 106 LYS A C 1
ATOM 793 O O . LYS A 1 106 ? -11.050 2.498 23.578 1.00 86.06 106 LYS A O 1
ATOM 798 N N . VAL A 1 107 ? -11.714 4.138 24.963 1.00 84.50 107 VAL A N 1
ATOM 799 C CA . VAL A 1 107 ? -11.820 3.268 26.142 1.00 84.50 107 VAL A CA 1
ATOM 800 C C . VAL A 1 107 ? -12.892 2.204 25.884 1.00 84.50 107 VAL A C 1
ATOM 802 O O . VAL A 1 107 ? -13.990 2.527 25.436 1.00 84.50 107 VAL A O 1
ATOM 805 N N . GLY A 1 108 ? -12.553 0.933 26.115 1.00 82.12 108 GLY A N 1
ATOM 806 C CA . GLY A 1 108 ? -13.476 -0.198 25.955 1.00 82.12 108 GLY A CA 1
ATOM 807 C C . GLY A 1 108 ? -13.882 -0.526 24.512 1.00 82.12 108 GLY A C 1
ATOM 808 O O . GLY A 1 108 ? -14.786 -1.332 24.314 1.00 82.12 108 GLY A O 1
ATOM 809 N N . GLY A 1 109 ? -13.248 0.071 23.495 1.00 86.88 109 GLY A N 1
ATOM 810 C CA . GLY A 1 109 ? -13.622 -0.136 22.096 1.00 86.88 109 GLY A CA 1
ATOM 811 C C . GLY A 1 109 ? -12.439 -0.151 21.126 1.00 86.88 109 GLY A C 1
ATOM 812 O O . GLY A 1 109 ? -11.310 0.171 21.498 1.00 86.88 109 GLY A O 1
ATOM 813 N N . PRO A 1 110 ? -12.676 -0.533 19.859 1.00 88.00 110 PRO A N 1
ATOM 814 C CA . PRO A 1 110 ? -11.661 -0.423 18.819 1.00 88.00 110 PRO A CA 1
ATOM 815 C C . PRO A 1 110 ? -11.241 1.044 18.616 1.00 88.00 110 PRO A C 1
ATOM 817 O O . PRO A 1 110 ? -12.086 1.940 18.716 1.00 88.00 110 PRO A O 1
ATOM 820 N N . PRO A 1 111 ? -9.955 1.302 18.311 1.00 91.44 111 PRO A N 1
ATOM 821 C CA . PRO A 1 111 ? -9.480 2.654 18.066 1.00 91.44 111 PRO A CA 1
ATOM 822 C C . PRO A 1 111 ? -10.086 3.209 16.777 1.00 91.44 111 PRO A C 1
ATOM 824 O O . PRO A 1 111 ? -10.352 2.473 15.821 1.00 91.44 111 PRO A O 1
ATOM 827 N N . ARG A 1 112 ? -10.245 4.529 16.745 1.00 94.56 112 ARG A N 1
ATOM 828 C CA . ARG A 1 112 ? -10.530 5.276 15.524 1.00 94.56 112 ARG A CA 1
ATOM 829 C C . ARG A 1 112 ? -9.206 5.594 14.836 1.00 94.56 112 ARG A C 1
ATOM 831 O O . ARG A 1 112 ? -8.286 6.119 15.462 1.00 94.56 112 ARG A O 1
ATOM 838 N N . ILE A 1 113 ? -9.087 5.245 13.563 1.00 95.69 113 ILE A N 1
ATOM 839 C CA . ILE A 1 113 ? -7.899 5.507 12.750 1.00 95.69 113 ILE A CA 1
ATOM 840 C C . ILE A 1 113 ? -8.278 6.550 11.709 1.00 95.69 113 ILE A C 1
ATOM 842 O O . ILE A 1 113 ? -9.141 6.274 10.884 1.00 95.69 113 ILE A O 1
ATOM 846 N N . LEU A 1 114 ? -7.631 7.712 11.738 1.00 95.56 114 LEU A N 1
ATOM 847 C CA . LEU A 1 114 ? -7.777 8.751 10.721 1.00 95.56 114 LEU A CA 1
ATOM 848 C C . LEU A 1 114 ? -6.619 8.664 9.730 1.00 95.56 114 LEU A C 1
ATOM 850 O O . LEU A 1 114 ? -5.460 8.534 10.140 1.00 95.56 114 LEU A O 1
ATOM 854 N N . LEU A 1 115 ? -6.922 8.752 8.438 1.00 95.25 115 LEU A N 1
ATOM 855 C CA . LEU A 1 115 ? -5.906 8.835 7.398 1.00 95.25 115 LEU A CA 1
ATOM 856 C C . LEU A 1 115 ? -5.223 10.203 7.403 1.00 95.25 115 LEU A C 1
ATOM 858 O O . LEU A 1 115 ? -5.861 11.251 7.509 1.00 95.25 115 LEU A O 1
ATOM 862 N N . LEU A 1 116 ? -3.910 10.174 7.212 1.00 96.12 116 LEU A N 1
ATOM 863 C CA . LEU A 1 116 ? -3.118 11.333 6.823 1.00 96.12 116 LEU A CA 1
ATOM 864 C C . LEU A 1 116 ? -2.654 11.144 5.377 1.00 96.12 116 LEU A C 1
ATOM 866 O O . LEU A 1 116 ? -2.813 10.071 4.790 1.00 96.12 116 LEU A O 1
ATOM 870 N N . GLU A 1 117 ? -2.105 12.194 4.778 1.00 93.56 117 GLU A N 1
ATOM 871 C CA . GLU A 1 117 ? -1.578 12.118 3.420 1.00 93.56 117 GLU A CA 1
ATOM 872 C C . GLU A 1 117 ? -0.496 11.027 3.297 1.00 93.56 117 GLU A C 1
ATOM 874 O O . GLU A 1 117 ? 0.463 10.958 4.069 1.00 93.56 117 GLU A O 1
ATOM 879 N N . ASP A 1 118 ? -0.621 10.184 2.275 1.00 92.31 118 ASP A N 1
ATOM 880 C CA . ASP A 1 118 ? 0.245 9.031 2.023 1.00 92.31 118 ASP A CA 1
ATOM 881 C C . ASP A 1 118 ? 1.655 9.400 1.531 1.00 92.31 118 ASP A C 1
ATOM 883 O O . ASP A 1 118 ? 2.494 8.529 1.340 1.00 92.31 118 ASP A O 1
ATOM 887 N N . SER A 1 119 ? 1.964 10.689 1.398 1.00 90.19 119 SER A N 1
ATOM 888 C CA . SER A 1 119 ? 3.325 11.205 1.207 1.00 90.19 119 SER A CA 1
ATOM 889 C C . SER A 1 119 ? 4.137 11.295 2.512 1.00 90.19 119 SER A C 1
ATOM 891 O O . SER A 1 119 ? 5.298 11.693 2.472 1.00 90.19 119 SER A O 1
ATOM 893 N N . ALA A 1 120 ? 3.546 10.935 3.663 1.00 89.06 120 ALA A N 1
ATOM 894 C CA . ALA A 1 120 ? 4.103 11.136 5.009 1.00 89.06 120 ALA A CA 1
ATOM 895 C C . ALA A 1 120 ? 4.316 12.615 5.397 1.00 89.06 120 ALA A C 1
ATOM 897 O O . ALA A 1 120 ? 5.097 12.927 6.299 1.00 89.06 120 ALA A O 1
ATOM 898 N N . SER A 1 121 ? 3.578 13.537 4.766 1.00 89.31 121 SER A N 1
ATOM 899 C CA . SER A 1 121 ? 3.578 14.961 5.134 1.00 89.31 121 SER A CA 1
ATOM 900 C C . SER A 1 121 ? 2.984 15.216 6.527 1.00 89.31 121 SER A C 1
ATOM 902 O O . SER A 1 121 ? 3.304 16.214 7.171 1.00 89.31 121 SER A O 1
ATOM 904 N N . GLY A 1 122 ? 2.126 14.309 7.009 1.00 90.69 122 GLY A N 1
ATOM 905 C CA . GLY A 1 122 ? 1.343 14.478 8.234 1.00 90.69 122 GLY A CA 1
ATOM 906 C C . GLY A 1 122 ? 0.145 15.417 8.089 1.00 90.69 122 GLY A C 1
ATOM 907 O O . GLY A 1 122 ? -0.522 15.696 9.083 1.00 90.69 122 GLY A O 1
ATOM 908 N N . LEU A 1 123 ? -0.138 15.892 6.873 1.00 93.00 123 LEU A N 1
ATOM 909 C CA . LEU A 1 123 ? -1.328 16.682 6.576 1.00 93.00 123 LEU A CA 1
ATOM 910 C C . LEU A 1 123 ? -2.589 15.803 6.608 1.00 93.00 123 LEU A C 1
ATOM 912 O O . LEU A 1 123 ? -2.494 14.595 6.360 1.00 93.00 123 LEU A O 1
ATOM 916 N N . PRO A 1 124 ? -3.773 16.388 6.877 1.00 93.44 124 PRO A N 1
ATOM 917 C CA . PRO A 1 124 ? -5.039 15.677 6.749 1.00 93.44 124 PRO A CA 1
ATOM 918 C C . PRO A 1 124 ? -5.175 15.027 5.372 1.00 93.44 124 PRO A C 1
ATOM 920 O O . PRO A 1 124 ? -4.818 15.625 4.352 1.00 93.44 124 PRO A O 1
ATOM 923 N N . TYR A 1 125 ? -5.686 13.796 5.338 1.00 94.19 125 TYR A N 1
ATOM 924 C CA . TYR A 1 125 ? -5.920 13.133 4.066 1.00 94.19 125 TYR A CA 1
ATOM 925 C C . TYR A 1 125 ? -6.987 13.880 3.268 1.00 94.19 125 TYR A C 1
ATOM 927 O O . TYR A 1 125 ? -8.033 14.259 3.781 1.00 94.19 125 TYR A O 1
ATOM 935 N N . THR A 1 126 ? -6.707 14.043 1.983 1.00 92.44 126 THR A N 1
ATOM 936 C CA . THR A 1 126 ? -7.682 14.415 0.963 1.00 92.44 126 THR A CA 1
ATOM 937 C C . THR A 1 126 ? -7.560 13.418 -0.172 1.00 92.44 126 THR A C 1
ATOM 939 O O . THR A 1 126 ? -6.475 12.879 -0.432 1.00 92.44 126 THR A O 1
ATOM 942 N N . LEU A 1 127 ? -8.656 13.181 -0.879 1.00 92.06 127 LEU A N 1
ATOM 943 C CA . LEU A 1 127 ? -8.643 12.363 -2.083 1.00 92.06 127 LEU A CA 1
ATOM 944 C C . LEU A 1 127 ? -7.710 12.977 -3.143 1.00 92.06 127 LEU A C 1
ATOM 946 O O . LEU A 1 127 ? -7.951 14.113 -3.559 1.00 92.06 127 LEU A O 1
ATOM 950 N N . PRO A 1 128 ? -6.683 12.251 -3.636 1.00 93.44 128 PRO A N 1
ATOM 951 C CA . PRO A 1 128 ? -5.739 12.786 -4.618 1.00 93.44 128 PRO A CA 1
ATOM 952 C C . PRO A 1 128 ? -6.419 13.377 -5.858 1.00 93.44 128 PRO A C 1
ATOM 954 O O . PRO A 1 128 ? -6.073 14.474 -6.290 1.00 93.44 128 PRO A O 1
ATOM 957 N N . GLY A 1 129 ? -7.429 12.688 -6.400 1.00 91.75 129 GLY A N 1
ATOM 958 C CA . GLY A 1 129 ? -8.195 13.166 -7.550 1.00 91.75 129 GLY A CA 1
ATOM 959 C C . GLY A 1 129 ? -8.909 14.496 -7.304 1.00 91.75 129 GLY A C 1
ATOM 960 O O . GLY A 1 129 ? -8.812 15.385 -8.144 1.00 91.75 129 GLY A O 1
ATOM 961 N N . GLN A 1 130 ? -9.570 14.654 -6.152 1.00 91.75 130 GLN A N 1
ATOM 962 C CA . GLN A 1 130 ? -10.231 15.913 -5.779 1.00 91.75 130 GLN A CA 1
ATOM 963 C C . GLN A 1 130 ? -9.198 17.026 -5.582 1.00 91.75 130 GLN A C 1
ATOM 965 O O . GLN A 1 130 ? -9.328 18.104 -6.157 1.00 91.75 130 GLN A O 1
ATOM 970 N N . ARG A 1 131 ? -8.098 16.721 -4.884 1.00 93.31 131 ARG A N 1
ATOM 971 C CA . ARG A 1 131 ? -7.034 17.687 -4.613 1.00 93.31 131 ARG A CA 1
ATOM 972 C C . ARG A 1 131 ? -6.365 18.217 -5.880 1.00 93.31 131 ARG A C 1
ATOM 974 O O . ARG A 1 131 ? -6.058 19.401 -5.966 1.00 93.31 131 ARG A O 1
ATOM 981 N N . ILE A 1 132 ? -6.143 17.358 -6.877 1.00 93.25 132 ILE A N 1
ATOM 982 C CA . ILE A 1 132 ? -5.616 17.784 -8.182 1.00 93.25 132 ILE A CA 1
ATOM 983 C C . ILE A 1 132 ? -6.584 18.754 -8.867 1.00 93.25 132 ILE A C 1
ATOM 985 O O . ILE A 1 132 ? -6.129 19.737 -9.444 1.00 93.25 132 ILE A O 1
ATOM 989 N N . VAL A 1 133 ? -7.894 18.481 -8.838 1.00 94.06 133 VAL A N 1
ATOM 990 C CA . VAL A 1 133 ? -8.901 19.358 -9.458 1.00 94.06 133 VAL A CA 1
ATOM 991 C C . VAL A 1 133 ? -8.893 20.736 -8.796 1.00 94.06 133 VAL A C 1
ATOM 993 O O . VAL A 1 133 ? -8.799 21.735 -9.504 1.00 94.06 133 VAL A O 1
ATOM 996 N N . GLU A 1 134 ? -8.892 20.788 -7.462 1.00 93.50 134 GLU A N 1
ATOM 997 C CA . GLU A 1 134 ? -8.810 22.041 -6.697 1.00 93.50 134 GLU A CA 1
ATOM 998 C C . GLU A 1 134 ? -7.562 22.864 -7.046 1.00 93.50 134 GLU A C 1
ATOM 1000 O O . GLU A 1 134 ? -7.651 24.067 -7.275 1.00 93.50 134 GLU A O 1
ATOM 1005 N N . LEU A 1 135 ? -6.388 22.226 -7.091 1.00 93.62 135 LEU A N 1
ATOM 1006 C CA . LEU A 1 135 ? -5.126 22.918 -7.373 1.00 93.62 135 LEU A CA 1
ATOM 1007 C C . LEU A 1 135 ? -5.055 23.405 -8.819 1.00 93.62 135 LEU A C 1
ATOM 1009 O O . LEU A 1 135 ? -4.619 24.525 -9.063 1.00 93.62 135 LEU A O 1
ATOM 1013 N N . LYS A 1 136 ? -5.555 22.611 -9.773 1.00 92.69 136 LYS A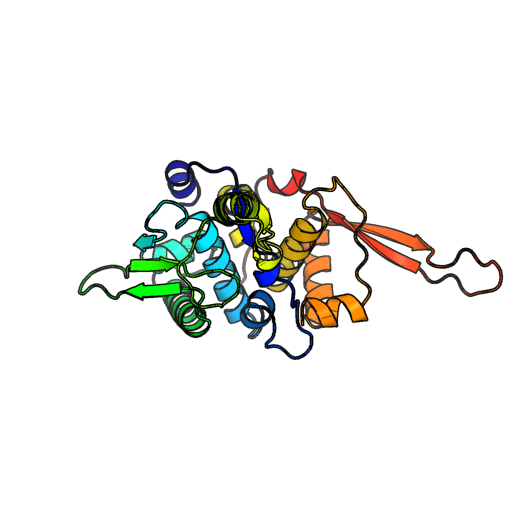 N 1
ATOM 1014 C CA . LYS A 1 136 ? -5.656 23.032 -11.176 1.00 92.69 136 LYS A CA 1
ATOM 1015 C C . LYS A 1 136 ? -6.523 24.276 -11.341 1.00 92.69 136 LYS A C 1
ATOM 1017 O O . LYS A 1 136 ? -6.153 25.158 -12.103 1.00 92.69 136 LYS A O 1
ATOM 1022 N N . GLN A 1 137 ? -7.647 24.358 -10.627 1.00 94.12 137 GLN A N 1
ATOM 1023 C CA . GLN A 1 137 ? -8.520 25.537 -10.654 1.00 94.12 137 GLN A CA 1
ATOM 1024 C C . GLN A 1 137 ? -7.836 26.786 -10.082 1.00 94.12 137 GLN A C 1
ATOM 1026 O O . GLN A 1 137 ? -8.124 27.891 -10.526 1.00 94.12 137 GLN A O 1
ATOM 1031 N N . LYS A 1 138 ? -6.917 26.611 -9.126 1.00 94.50 138 LYS A N 1
ATOM 1032 C CA . LYS A 1 138 ? -6.133 27.694 -8.514 1.00 94.50 138 LYS A CA 1
ATOM 1033 C C . LYS A 1 138 ? -4.863 28.062 -9.289 1.00 94.50 138 LYS A C 1
ATOM 1035 O O . LYS A 1 138 ? -4.235 29.058 -8.958 1.00 94.50 138 LYS A O 1
ATOM 1040 N N . GLY A 1 139 ? -4.488 27.283 -10.306 1.00 92.31 139 GLY A N 1
ATOM 1041 C CA . GLY A 1 139 ? -3.225 27.456 -11.031 1.00 92.31 139 GLY A CA 1
ATOM 1042 C C . GLY A 1 139 ? -1.986 26.971 -10.263 1.00 92.31 139 GLY A C 1
ATOM 1043 O O . GLY A 1 139 ? -0.870 27.315 -10.640 1.00 92.31 139 GLY A O 1
ATOM 1044 N N . ASP A 1 140 ? -2.168 26.167 -9.213 1.00 92.81 140 ASP A N 1
ATOM 1045 C CA . ASP A 1 140 ? -1.090 25.674 -8.350 1.00 92.81 140 ASP A CA 1
ATOM 1046 C C . ASP A 1 140 ? -0.455 24.370 -8.873 1.00 92.81 140 ASP A C 1
ATOM 1048 O O . ASP A 1 140 ? -1.097 23.554 -9.547 1.00 92.81 140 ASP A O 1
ATOM 1052 N N . ASP A 1 141 ? 0.800 24.108 -8.481 1.00 89.12 141 ASP A N 1
ATOM 1053 C CA . ASP A 1 141 ? 1.457 22.826 -8.759 1.00 89.12 141 ASP A CA 1
ATOM 1054 C C . ASP A 1 141 ? 0.792 21.661 -7.999 1.00 89.12 141 ASP A C 1
ATOM 1056 O O . ASP A 1 141 ? 0.699 21.623 -6.766 1.00 89.12 141 ASP A O 1
ATOM 1060 N N . PHE A 1 142 ? 0.375 20.654 -8.765 1.00 88.50 142 PHE A N 1
ATOM 1061 C CA . PHE A 1 142 ? -0.259 19.429 -8.286 1.00 88.50 142 PHE A CA 1
ATOM 1062 C C . PHE A 1 142 ? 0.645 18.191 -8.406 1.00 88.50 142 PHE A C 1
ATOM 1064 O O . PHE A 1 142 ? 0.188 17.077 -8.132 1.00 88.50 142 PHE A O 1
ATOM 1071 N N . GLY A 1 143 ? 1.915 18.346 -8.803 1.00 86.06 143 GLY A N 1
ATOM 1072 C CA . GLY A 1 143 ? 2.855 17.250 -9.058 1.00 86.06 143 GLY A CA 1
ATOM 1073 C C . GLY A 1 143 ? 2.930 16.225 -7.921 1.00 86.06 143 GLY A C 1
ATOM 1074 O O . GLY A 1 143 ? 2.842 15.021 -8.166 1.00 86.06 143 GLY A O 1
ATOM 1075 N N . ARG A 1 144 ? 2.967 16.696 -6.669 1.00 86.00 144 ARG A N 1
ATOM 1076 C CA . ARG A 1 144 ? 2.982 15.859 -5.449 1.00 86.00 144 ARG A CA 1
ATOM 1077 C C . ARG A 1 144 ? 1.717 15.027 -5.213 1.00 86.00 144 ARG A C 1
ATOM 1079 O O . ARG A 1 144 ? 1.765 14.037 -4.491 1.00 86.00 144 ARG A O 1
ATOM 1086 N N . HIS A 1 145 ? 0.589 15.413 -5.805 1.00 91.44 145 HIS A N 1
ATOM 1087 C CA . HIS A 1 145 ? -0.687 14.717 -5.633 1.00 91.44 145 HIS A CA 1
ATOM 1088 C C . HIS A 1 145 ? -1.019 13.785 -6.798 1.00 91.44 145 HIS A C 1
ATOM 1090 O O . HIS A 1 145 ? -2.067 13.139 -6.764 1.00 91.44 145 HIS A O 1
ATOM 1096 N N . ARG A 1 146 ? -0.133 13.669 -7.804 1.00 92.06 146 ARG A N 1
ATOM 1097 C CA . ARG A 1 146 ? -0.239 12.627 -8.835 1.00 92.06 146 ARG A CA 1
ATOM 1098 C C . ARG A 1 146 ? -0.392 11.271 -8.164 1.00 92.06 146 ARG A C 1
ATOM 1100 O O . ARG A 1 146 ? 0.294 10.978 -7.188 1.00 92.06 146 ARG A O 1
ATOM 1107 N N . TYR A 1 147 ? -1.291 10.456 -8.691 1.00 93.94 147 TYR A N 1
ATOM 1108 C CA . TYR A 1 147 ? -1.662 9.186 -8.091 1.00 93.94 147 TYR A CA 1
ATOM 1109 C C . TYR A 1 147 ? -1.863 8.120 -9.160 1.00 93.94 147 TYR A C 1
ATOM 1111 O O . TYR A 1 147 ? -2.051 8.414 -10.342 1.00 93.94 147 TYR A O 1
ATOM 1119 N N . PHE A 1 148 ? -1.845 6.874 -8.715 1.00 93.81 148 PHE A N 1
ATOM 1120 C CA . PHE A 1 148 ? -2.247 5.713 -9.489 1.00 93.81 148 PHE A CA 1
ATOM 1121 C C . PHE A 1 148 ? -3.340 4.961 -8.732 1.00 93.81 148 PHE A C 1
ATOM 1123 O O . PHE A 1 148 ? -3.597 5.203 -7.546 1.00 93.81 148 PHE A O 1
ATOM 1130 N N . LYS A 1 149 ? -4.036 4.084 -9.449 1.00 94.38 149 LYS A N 1
ATOM 1131 C CA . LYS A 1 149 ? -5.151 3.316 -8.906 1.00 94.38 149 LYS A CA 1
ATOM 1132 C C . LYS A 1 149 ? -4.683 1.914 -8.544 1.00 94.38 149 LYS A C 1
ATOM 1134 O O . LYS A 1 149 ? -4.008 1.262 -9.333 1.00 94.38 149 LYS A O 1
ATOM 1139 N N . VAL A 1 150 ? -5.073 1.459 -7.360 1.00 95.31 150 VAL A N 1
ATOM 1140 C CA . VAL A 1 150 ? -4.923 0.067 -6.933 1.00 95.31 150 VAL A CA 1
ATOM 1141 C C . VAL A 1 150 ? -6.306 -0.589 -6.989 1.00 95.31 150 VAL A C 1
ATOM 1143 O O . VAL A 1 150 ? -7.178 -0.170 -6.221 1.00 95.31 150 VAL A O 1
ATOM 1146 N N . PRO A 1 151 ? -6.542 -1.563 -7.890 1.00 94.25 151 PRO A N 1
ATOM 1147 C CA . PRO A 1 151 ? -7.860 -2.171 -8.086 1.00 94.25 151 PRO A CA 1
ATOM 1148 C C . PRO A 1 151 ? -8.424 -2.813 -6.813 1.00 94.25 151 PRO A C 1
ATOM 1150 O O . PRO A 1 151 ? -7.680 -3.403 -6.025 1.00 94.25 151 PRO A O 1
ATOM 1153 N N . SER A 1 152 ? -9.745 -2.735 -6.616 1.00 94.00 152 SER A N 1
ATOM 1154 C CA . SER A 1 152 ? -10.439 -3.335 -5.462 1.00 94.00 152 SER A CA 1
ATOM 1155 C C . SER A 1 152 ? -10.257 -4.859 -5.381 1.00 94.00 152 SER A C 1
ATOM 1157 O O . SER A 1 152 ? -10.380 -5.476 -4.319 1.00 94.00 152 SER A O 1
ATOM 1159 N N . GLU A 1 153 ? -9.930 -5.477 -6.509 1.00 94.69 153 GLU A N 1
ATOM 1160 C CA . GLU A 1 153 ? -9.677 -6.900 -6.680 1.00 94.69 153 GLU A CA 1
ATOM 1161 C C . GLU A 1 153 ? -8.418 -7.350 -5.948 1.00 94.69 153 GLU A C 1
ATOM 1163 O O . GLU A 1 153 ? -8.386 -8.477 -5.454 1.00 94.69 153 GLU A O 1
ATOM 1168 N N . LEU A 1 154 ? -7.480 -6.431 -5.675 1.00 96.25 154 LEU A N 1
ATOM 1169 C CA . LEU A 1 154 ? -6.379 -6.696 -4.754 1.00 96.25 154 LEU A CA 1
ATOM 1170 C C . LEU A 1 154 ? -6.894 -7.241 -3.406 1.00 96.25 154 LEU A C 1
ATOM 1172 O O . LEU A 1 154 ? -6.326 -8.184 -2.865 1.00 96.25 154 LEU A O 1
ATOM 1176 N N . TRP A 1 155 ? -7.987 -6.698 -2.867 1.00 95.12 155 TRP A N 1
ATOM 1177 C CA . TRP A 1 155 ? -8.576 -7.173 -1.609 1.00 95.12 155 TRP A CA 1
ATOM 1178 C C . TRP A 1 155 ? -9.639 -8.242 -1.824 1.00 95.12 155 TRP A C 1
ATOM 1180 O O . TRP A 1 155 ? -9.676 -9.244 -1.112 1.00 95.12 155 TRP A O 1
ATOM 1190 N N . THR A 1 156 ? -10.524 -8.022 -2.791 1.00 93.69 156 THR A N 1
ATOM 1191 C CA . THR A 1 156 ? -11.752 -8.818 -2.942 1.00 93.69 156 THR A CA 1
ATOM 1192 C C . THR A 1 156 ? -11.523 -10.180 -3.578 1.00 93.69 156 THR A C 1
ATOM 1194 O O . THR A 1 156 ? -12.307 -11.091 -3.313 1.00 93.69 156 THR A O 1
ATOM 1197 N N . GLN A 1 157 ? -10.421 -10.336 -4.316 1.00 94.69 157 GLN A N 1
ATOM 1198 C CA . GLN A 1 157 ? -9.949 -11.613 -4.848 1.00 94.69 157 GLN A CA 1
ATOM 1199 C C . GLN A 1 157 ? -8.829 -12.239 -4.001 1.00 94.69 157 GLN A C 1
ATOM 1201 O O . GLN A 1 157 ? -8.265 -13.257 -4.379 1.00 94.69 157 GLN A O 1
ATOM 1206 N N . GLY A 1 158 ? -8.493 -11.666 -2.837 1.00 94.19 158 GLY A N 1
ATOM 1207 C CA . GLY A 1 158 ? -7.546 -12.264 -1.886 1.00 94.19 158 GLY A CA 1
ATOM 1208 C C . GLY A 1 158 ? -6.060 -12.027 -2.185 1.00 94.19 158 GLY A C 1
ATOM 1209 O O . GLY A 1 158 ? -5.209 -12.447 -1.400 1.00 94.19 158 GLY A O 1
ATOM 1210 N N . TRP A 1 159 ? -5.715 -11.295 -3.246 1.00 96.69 159 TRP A N 1
ATOM 1211 C CA . TRP A 1 159 ? -4.322 -10.994 -3.600 1.00 96.69 159 TRP A CA 1
ATOM 1212 C C . TRP A 1 159 ? -3.548 -10.288 -2.479 1.00 96.69 159 TRP A C 1
ATOM 1214 O O . TRP A 1 159 ? -2.368 -10.569 -2.273 1.00 96.69 159 TRP A O 1
ATOM 1224 N N . ILE A 1 160 ? -4.203 -9.433 -1.689 1.00 96.12 160 ILE A N 1
ATOM 1225 C CA . ILE A 1 160 ? -3.608 -8.760 -0.529 1.00 96.12 160 ILE A CA 1
ATOM 1226 C C . ILE A 1 160 ? -3.175 -9.759 0.546 1.00 96.12 160 ILE A C 1
ATOM 1228 O O . ILE A 1 160 ? -2.196 -9.517 1.245 1.00 96.12 160 ILE A O 1
ATOM 1232 N N . ALA A 1 161 ? -3.864 -10.893 0.685 1.00 94.81 161 ALA A N 1
ATOM 1233 C CA . ALA A 1 161 ? -3.471 -11.961 1.594 1.00 94.81 161 ALA A CA 1
ATOM 1234 C C . ALA A 1 161 ? -2.334 -12.795 0.992 1.00 94.81 161 ALA A C 1
ATOM 1236 O O . ALA A 1 161 ? -1.383 -13.120 1.700 1.00 94.81 161 ALA A O 1
ATOM 1237 N N . THR A 1 162 ? -2.385 -13.061 -0.312 1.00 94.75 162 THR A N 1
ATOM 1238 C CA . THR A 1 162 ? -1.424 -13.904 -1.036 1.00 94.75 162 THR A CA 1
ATOM 1239 C C . THR A 1 162 ? -0.049 -13.253 -1.207 1.00 94.75 162 THR A C 1
ATOM 1241 O O . THR A 1 162 ? 0.975 -13.873 -0.918 1.00 94.75 162 THR A O 1
ATOM 1244 N N . LEU A 1 163 ? 0.004 -11.989 -1.629 1.00 94.88 163 LEU A N 1
ATOM 1245 C CA . LEU A 1 163 ? 1.254 -11.317 -1.985 1.00 94.88 163 LEU A CA 1
ATOM 1246 C C . LEU A 1 163 ? 2.129 -11.049 -0.757 1.00 94.88 163 LEU A C 1
ATOM 1248 O O . LEU A 1 163 ? 1.680 -10.467 0.229 1.00 94.88 163 LEU A O 1
ATOM 1252 N N . GLY A 1 164 ? 3.403 -11.434 -0.825 1.00 93.38 164 GLY A N 1
ATOM 1253 C CA . GLY A 1 164 ? 4.406 -11.039 0.165 1.00 93.38 164 GLY A CA 1
ATOM 1254 C C . GLY A 1 164 ? 4.789 -9.559 0.048 1.00 93.38 164 GLY A C 1
ATOM 1255 O O . GLY A 1 164 ? 4.511 -8.911 -0.961 1.00 93.38 164 GLY A O 1
ATOM 1256 N N . GLY A 1 165 ? 5.486 -9.025 1.055 1.00 93.31 165 GLY A N 1
ATOM 1257 C CA . GLY A 1 165 ? 5.920 -7.616 1.075 1.00 93.31 165 GLY A CA 1
ATOM 1258 C C . GLY A 1 165 ? 6.671 -7.153 -0.190 1.00 93.31 165 GLY A C 1
ATOM 1259 O O . GLY A 1 165 ? 6.263 -6.158 -0.788 1.00 93.31 165 GLY A O 1
ATOM 1260 N N . PRO A 1 166 ? 7.718 -7.872 -0.649 1.00 94.06 166 PRO A N 1
ATOM 1261 C CA . PRO A 1 166 ? 8.444 -7.517 -1.871 1.00 94.06 166 PRO A CA 1
ATOM 1262 C C . PRO A 1 166 ? 7.585 -7.563 -3.141 1.00 94.06 166 PRO A C 1
ATOM 1264 O O . PRO A 1 166 ? 7.690 -6.677 -3.986 1.00 94.06 166 PRO A O 1
ATOM 1267 N N . ALA A 1 167 ? 6.720 -8.576 -3.272 1.00 95.19 167 ALA A N 1
ATOM 1268 C CA . ALA A 1 167 ? 5.839 -8.732 -4.429 1.00 95.19 167 ALA A CA 1
ATOM 1269 C C . ALA A 1 167 ? 4.810 -7.599 -4.494 1.00 95.19 167 ALA A C 1
ATOM 1271 O O . ALA A 1 167 ? 4.620 -6.995 -5.544 1.00 95.19 167 ALA A O 1
ATOM 1272 N N . LEU A 1 168 ? 4.213 -7.252 -3.350 1.00 96.69 168 LEU A N 1
ATOM 1273 C CA . LEU A 1 168 ? 3.278 -6.139 -3.243 1.00 96.69 168 LEU A CA 1
ATOM 1274 C C . LEU A 1 168 ? 3.949 -4.800 -3.576 1.00 96.69 168 LEU A C 1
ATOM 1276 O O . LEU A 1 168 ? 3.392 -4.018 -4.336 1.00 96.69 168 LEU A O 1
ATOM 1280 N N . ALA A 1 169 ? 5.163 -4.553 -3.076 1.00 95.19 169 ALA A N 1
ATOM 1281 C CA 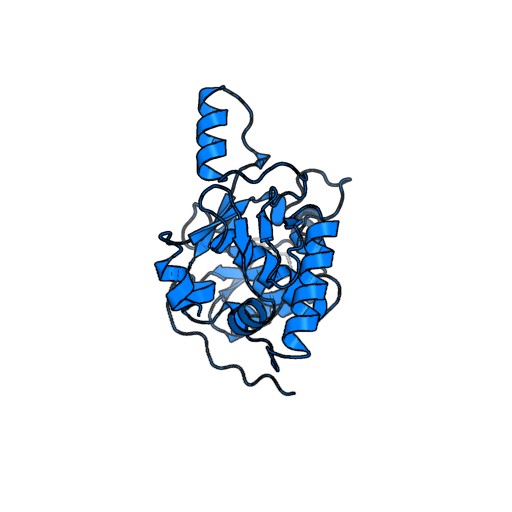. ALA A 1 169 ? 5.917 -3.344 -3.407 1.00 95.19 169 ALA A CA 1
ATOM 1282 C C . ALA A 1 169 ? 6.188 -3.228 -4.918 1.00 95.19 169 ALA A C 1
ATOM 1284 O O . ALA A 1 169 ? 5.938 -2.183 -5.516 1.00 95.19 169 ALA A O 1
ATOM 1285 N N . MET A 1 170 ? 6.635 -4.317 -5.555 1.00 94.38 170 MET A N 1
ATOM 1286 C CA . MET A 1 170 ? 6.863 -4.328 -7.002 1.00 94.38 170 MET A CA 1
ATOM 1287 C C . MET A 1 170 ? 5.568 -4.171 -7.804 1.00 94.38 170 MET A C 1
ATOM 1289 O O . MET A 1 170 ? 5.582 -3.483 -8.822 1.00 94.38 170 MET A O 1
ATOM 1293 N N . LEU A 1 171 ? 4.449 -4.736 -7.339 1.00 95.69 171 LEU A N 1
ATOM 1294 C CA . LEU A 1 171 ? 3.143 -4.557 -7.975 1.00 95.69 171 LEU A CA 1
ATOM 1295 C C . LEU A 1 171 ? 2.727 -3.083 -7.975 1.00 95.69 171 LEU A C 1
ATOM 1297 O O . LEU A 1 171 ? 2.308 -2.572 -9.008 1.00 95.69 171 LEU A O 1
ATOM 1301 N N . LEU A 1 172 ? 2.892 -2.378 -6.852 1.00 95.50 172 LEU A N 1
ATOM 1302 C CA . LEU A 1 172 ? 2.581 -0.948 -6.769 1.00 95.50 172 LEU A CA 1
ATOM 1303 C C . LEU A 1 172 ? 3.444 -0.111 -7.718 1.00 95.50 172 LEU A C 1
ATOM 1305 O O . LEU A 1 172 ? 2.932 0.787 -8.382 1.00 95.50 172 LEU A O 1
ATOM 1309 N N . ILE A 1 173 ? 4.742 -0.414 -7.810 1.00 92.75 173 ILE A N 1
ATOM 1310 C CA . ILE A 1 173 ? 5.642 0.261 -8.752 1.00 92.75 173 ILE A CA 1
ATOM 1311 C C . ILE A 1 173 ? 5.170 0.043 -10.196 1.00 92.75 173 ILE A C 1
ATOM 1313 O O . ILE A 1 173 ? 5.123 0.997 -10.973 1.00 92.75 173 ILE A O 1
ATOM 1317 N N . LEU A 1 174 ? 4.809 -1.192 -10.555 1.00 91.81 174 LEU A N 1
ATOM 1318 C CA . LEU A 1 174 ? 4.317 -1.522 -11.894 1.00 91.81 174 LEU A CA 1
ATOM 1319 C C . LEU A 1 174 ? 2.993 -0.813 -12.204 1.00 91.81 174 LEU A C 1
ATOM 1321 O O . LEU A 1 174 ? 2.890 -0.201 -13.261 1.00 91.81 174 LEU A O 1
ATOM 1325 N N . LEU A 1 175 ? 2.033 -0.812 -11.274 1.00 92.50 175 LEU A N 1
ATOM 1326 C CA . LEU A 1 175 ? 0.763 -0.086 -11.414 1.00 92.50 175 LEU A CA 1
ATOM 1327 C C . LEU A 1 175 ? 0.979 1.425 -11.571 1.00 92.50 175 LEU A C 1
ATOM 1329 O O . LEU A 1 175 ? 0.350 2.063 -12.409 1.00 92.50 175 LEU A O 1
ATOM 1333 N N . SER A 1 176 ? 1.902 2.007 -10.801 1.00 90.94 176 SER A N 1
ATOM 1334 C CA . SER A 1 176 ? 2.245 3.429 -10.905 1.00 90.94 176 SER A CA 1
ATOM 1335 C C . SER A 1 176 ? 2.823 3.787 -12.274 1.00 90.94 176 SER A C 1
ATOM 1337 O O . SER A 1 176 ? 2.455 4.803 -12.859 1.00 90.94 176 SER A O 1
ATOM 1339 N N . ARG A 1 177 ? 3.683 2.922 -12.822 1.00 86.75 177 ARG A N 1
ATOM 1340 C CA . ARG A 1 177 ? 4.293 3.102 -14.148 1.00 86.75 177 ARG A CA 1
ATOM 1341 C C . ARG A 1 177 ? 3.315 2.843 -15.297 1.00 86.75 177 ARG A C 1
ATOM 1343 O O . ARG A 1 177 ? 3.414 3.522 -16.313 1.00 86.75 177 ARG A O 1
ATOM 1350 N N . ALA A 1 178 ? 2.393 1.895 -15.135 1.00 83.25 178 ALA A N 1
ATOM 1351 C CA . ALA A 1 178 ? 1.335 1.600 -16.102 1.00 83.25 178 ALA A CA 1
ATOM 1352 C C . ALA A 1 178 ? 0.182 2.624 -16.057 1.00 83.25 178 ALA A C 1
ATOM 1354 O O . ALA A 1 178 ? -0.613 2.716 -16.990 1.00 83.25 178 ALA A O 1
ATOM 1355 N N . SER A 1 179 ? 0.085 3.431 -14.994 1.00 73.94 179 SER A N 1
ATOM 1356 C CA . SER A 1 179 ? -0.962 4.445 -14.841 1.00 73.94 179 SER A CA 1
ATOM 1357 C C . SER A 1 179 ? -0.957 5.431 -16.018 1.00 73.94 179 SER A C 1
ATOM 1359 O O . SER A 1 179 ? -0.026 6.216 -16.197 1.00 73.94 179 SER A O 1
ATOM 1361 N N . GLY A 1 180 ? -2.014 5.383 -16.835 1.00 62.22 180 GLY A N 1
ATOM 1362 C CA . GLY A 1 180 ? -2.168 6.210 -18.037 1.00 62.22 180 GLY A CA 1
ATOM 1363 C C 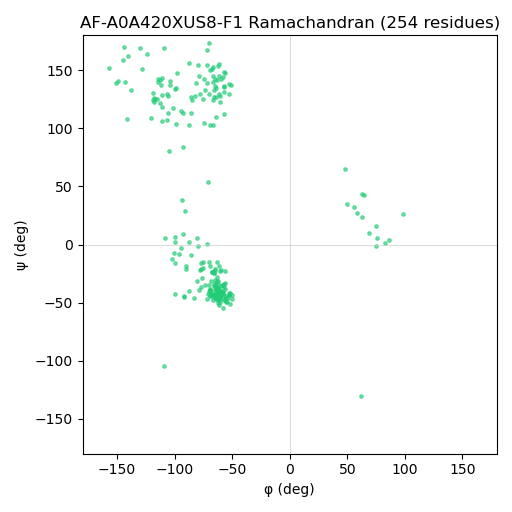. GLY A 1 180 ? -1.533 5.644 -19.313 1.00 62.22 180 GLY A C 1
ATOM 1364 O O . GLY A 1 180 ? -1.569 6.320 -20.339 1.00 62.22 180 GLY A O 1
ATOM 1365 N N . ARG A 1 181 ? -0.967 4.428 -19.280 1.00 60.62 181 ARG A N 1
ATOM 1366 C CA . ARG A 1 181 ? -0.356 3.749 -20.435 1.00 60.62 181 ARG A CA 1
ATOM 1367 C C . ARG A 1 181 ? -0.663 2.250 -20.398 1.00 60.62 181 ARG A C 1
ATOM 1369 O O . ARG A 1 181 ? -0.112 1.516 -19.583 1.00 60.62 181 ARG A O 1
ATOM 1376 N N . GLN A 1 182 ? -1.535 1.773 -21.287 1.00 53.03 182 GLN A N 1
ATOM 1377 C CA . GLN A 1 182 ? -1.848 0.342 -21.352 1.00 53.03 182 GLN A CA 1
ATOM 1378 C C . GLN A 1 182 ? -0.622 -0.472 -21.790 1.00 53.03 182 GLN A C 1
ATOM 1380 O O . GLN A 1 182 ? -0.036 -0.207 -22.836 1.00 53.03 182 GLN A O 1
ATOM 1385 N N . GLN A 1 183 ? -0.281 -1.494 -20.997 1.00 55.12 183 GLN A N 1
ATOM 1386 C CA . GLN A 1 183 ? 0.626 -2.590 -21.369 1.00 55.12 183 GLN A CA 1
ATOM 1387 C C . GLN A 1 183 ? 2.046 -2.162 -21.789 1.00 55.12 183 GLN A C 1
ATOM 1389 O O . GLN A 1 183 ? 2.724 -2.878 -22.532 1.00 55.12 183 GLN A O 1
ATOM 1394 N N . GLU A 1 184 ? 2.537 -1.019 -21.298 1.00 62.16 184 GLU A N 1
ATOM 1395 C CA . GLU A 1 184 ? 3.904 -0.599 -21.596 1.00 62.16 184 GLU A CA 1
ATOM 1396 C C . GLU A 1 184 ? 4.902 -1.578 -20.960 1.00 62.16 184 GLU A C 1
ATOM 1398 O O . GLU A 1 184 ? 4.783 -1.995 -19.807 1.00 62.16 184 GLU A O 1
ATOM 1403 N N . ALA A 1 185 ? 5.888 -1.987 -21.750 1.00 67.19 185 ALA A N 1
ATOM 1404 C CA . ALA A 1 185 ? 6.916 -2.911 -21.319 1.00 67.19 185 ALA A CA 1
ATOM 1405 C C . ALA A 1 185 ? 7.890 -2.151 -20.391 1.00 67.19 185 ALA A C 1
ATOM 1407 O O . ALA A 1 185 ? 8.703 -1.347 -20.850 1.00 67.19 185 ALA A O 1
ATOM 1408 N N . ILE A 1 186 ? 7.796 -2.381 -19.079 1.00 73.12 186 ILE A N 1
ATOM 1409 C CA . ILE A 1 186 ? 8.534 -1.628 -18.059 1.00 73.12 186 ILE A CA 1
ATOM 1410 C C . ILE A 1 186 ? 9.926 -2.231 -17.879 1.00 73.12 186 ILE A C 1
ATOM 1412 O O . ILE A 1 186 ? 10.099 -3.413 -17.564 1.00 73.12 186 ILE A O 1
ATOM 1416 N N . TRP A 1 187 ? 10.943 -1.390 -18.042 1.00 71.50 187 TRP A N 1
ATOM 1417 C CA . TRP A 1 187 ? 12.326 -1.726 -17.731 1.00 71.50 187 TRP A CA 1
ATOM 1418 C C . TRP A 1 187 ? 12.813 -0.926 -16.523 1.00 71.50 187 TRP A C 1
ATOM 1420 O O . TRP A 1 187 ? 12.732 0.300 -16.498 1.00 71.50 187 TRP A O 1
ATOM 1430 N N . PHE A 1 188 ? 13.369 -1.628 -15.536 1.00 69.31 188 PHE A N 1
ATOM 1431 C CA . PHE A 1 188 ? 14.020 -1.021 -14.382 1.00 69.31 188 PHE A CA 1
ATOM 1432 C C . PHE A 1 188 ? 15.530 -1.008 -14.609 1.00 69.31 188 PHE A C 1
ATOM 1434 O O . PHE A 1 188 ? 16.187 -2.038 -14.447 1.00 69.31 188 PHE A O 1
ATOM 1441 N N . SER A 1 189 ? 16.099 0.149 -14.955 1.00 68.50 189 SER A N 1
ATOM 1442 C CA . SER A 1 189 ? 17.543 0.331 -14.776 1.00 68.50 189 SER A CA 1
ATOM 1443 C C . SER A 1 189 ? 17.861 0.182 -13.280 1.00 68.50 189 SER A C 1
ATOM 1445 O O . SER A 1 189 ? 17.206 0.857 -12.477 1.00 68.50 189 SER A O 1
ATOM 1447 N N . PRO A 1 190 ? 18.816 -0.678 -12.870 1.00 68.75 190 PRO A N 1
ATOM 1448 C CA . PRO A 1 190 ? 19.123 -0.899 -11.459 1.00 68.75 190 PRO A CA 1
ATOM 1449 C C . PRO A 1 190 ? 19.415 0.389 -10.680 1.00 68.75 190 PRO A C 1
ATOM 1451 O O . PRO A 1 190 ? 18.888 0.540 -9.582 1.00 68.75 190 PRO A O 1
ATOM 1454 N N . GLY A 1 191 ? 20.166 1.328 -11.271 1.00 67.62 191 GLY A N 1
ATOM 1455 C CA . GLY A 1 191 ? 20.505 2.606 -10.634 1.00 67.62 191 GLY A CA 1
ATOM 1456 C C . GLY A 1 191 ? 19.314 3.558 -10.492 1.00 67.62 191 GLY A C 1
ATOM 1457 O O . GLY A 1 191 ? 19.134 4.166 -9.444 1.00 67.62 191 GLY A O 1
ATOM 1458 N N . ILE A 1 192 ? 18.441 3.633 -11.504 1.00 69.75 192 ILE A N 1
ATOM 1459 C CA . ILE A 1 192 ? 17.229 4.474 -11.451 1.00 69.75 192 ILE A CA 1
ATOM 1460 C C . ILE A 1 192 ? 16.242 3.904 -10.426 1.00 69.75 192 ILE A C 1
ATOM 1462 O O . ILE A 1 192 ? 15.659 4.637 -9.637 1.00 69.75 192 ILE A O 1
ATOM 1466 N N . ALA A 1 193 ? 16.064 2.584 -10.399 1.00 72.38 193 ALA A N 1
ATOM 1467 C CA . ALA A 1 193 ? 15.149 1.958 -9.453 1.00 72.38 193 ALA A CA 1
ATOM 1468 C C . ALA A 1 193 ? 15.604 2.128 -7.993 1.00 72.38 193 ALA A C 1
ATOM 1470 O O . ALA A 1 193 ? 14.756 2.309 -7.122 1.00 72.38 193 ALA A O 1
ATOM 1471 N N . ASP A 1 194 ? 16.912 2.081 -7.725 1.00 74.31 194 ASP A N 1
ATOM 1472 C CA . ASP A 1 194 ? 17.443 2.324 -6.381 1.00 74.31 194 ASP A CA 1
ATOM 1473 C C . ASP A 1 194 ? 17.286 3.793 -5.959 1.00 74.31 194 ASP A C 1
ATOM 1475 O O . ASP A 1 194 ? 16.783 4.064 -4.868 1.00 74.31 194 ASP A O 1
ATOM 1479 N N . ALA A 1 195 ? 17.602 4.735 -6.855 1.00 76.19 195 ALA A N 1
ATOM 1480 C CA . ALA A 1 195 ? 17.469 6.168 -6.595 1.00 76.19 195 ALA A CA 1
ATOM 1481 C C . ALA A 1 195 ? 16.022 6.586 -6.274 1.00 76.19 195 ALA A C 1
ATOM 1483 O O . ALA A 1 195 ? 15.795 7.329 -5.322 1.00 76.19 195 ALA A O 1
ATOM 1484 N N . HIS A 1 196 ? 15.049 6.074 -7.033 1.00 81.00 196 HIS A N 1
ATOM 1485 C CA . HIS A 1 196 ? 13.640 6.455 -6.903 1.00 81.00 196 HIS A CA 1
ATOM 1486 C C . HIS A 1 196 ? 12.905 5.694 -5.791 1.00 81.00 196 HIS A C 1
ATOM 1488 O O . HIS A 1 196 ? 12.182 6.289 -4.995 1.00 81.00 196 HIS A O 1
ATOM 1494 N N . TYR A 1 197 ? 13.084 4.369 -5.715 1.00 87.75 197 TYR A N 1
ATOM 1495 C CA . TYR A 1 197 ? 12.279 3.513 -4.833 1.00 87.75 197 TYR A CA 1
ATOM 1496 C C . TYR A 1 197 ? 12.999 3.097 -3.551 1.00 87.75 197 TYR A C 1
ATOM 1498 O O . TYR A 1 197 ? 12.355 2.554 -2.653 1.00 87.75 197 TYR A O 1
ATOM 1506 N N . ARG A 1 198 ? 14.321 3.305 -3.448 1.00 88.25 198 ARG A N 1
ATOM 1507 C CA . ARG A 1 198 ? 15.146 2.928 -2.281 1.00 88.25 198 ARG A CA 1
ATOM 1508 C C . ARG A 1 198 ? 14.931 1.471 -1.837 1.00 88.25 198 ARG A C 1
ATOM 1510 O O . ARG A 1 198 ? 14.938 1.164 -0.636 1.00 88.25 198 ARG A O 1
ATOM 1517 N N . LEU A 1 199 ? 14.701 0.582 -2.809 1.00 87.50 199 LEU A N 1
ATOM 1518 C CA . LEU A 1 199 ? 14.534 -0.859 -2.618 1.00 87.50 199 LEU A CA 1
ATOM 1519 C C . LEU A 1 199 ? 15.786 -1.599 -3.089 1.00 87.50 199 LEU A C 1
ATOM 1521 O O . LEU A 1 199 ? 16.182 -1.486 -4.253 1.00 87.50 199 LEU A O 1
ATOM 1525 N N . SER A 1 200 ? 16.332 -2.448 -2.213 1.00 87.31 200 SER A N 1
ATOM 1526 C CA . SER A 1 200 ? 17.487 -3.280 -2.554 1.00 87.31 200 SER A CA 1
ATOM 1527 C C . SER A 1 200 ? 17.209 -4.160 -3.772 1.00 87.31 200 SER A C 1
ATOM 1529 O O . SER A 1 200 ? 16.078 -4.610 -3.991 1.00 87.31 200 SER A O 1
ATOM 1531 N N . GLU A 1 201 ? 18.254 -4.443 -4.550 1.00 87.62 201 GLU A N 1
ATOM 1532 C CA . GLU A 1 201 ? 18.163 -5.312 -5.726 1.00 87.62 201 GLU A CA 1
ATOM 1533 C C . GLU A 1 201 ? 17.535 -6.667 -5.386 1.00 87.62 201 GLU A C 1
ATOM 1535 O O . GLU A 1 201 ? 16.612 -7.107 -6.066 1.00 87.62 201 GLU A O 1
ATOM 1540 N N . GLU A 1 202 ? 17.932 -7.266 -4.264 1.00 88.12 202 GLU A N 1
ATOM 1541 C CA . GLU A 1 202 ? 17.377 -8.537 -3.797 1.00 88.12 202 GLU A CA 1
ATOM 1542 C C . GLU A 1 202 ? 15.882 -8.454 -3.442 1.00 88.12 202 GLU A C 1
ATOM 1544 O O . GLU A 1 202 ? 15.128 -9.408 -3.631 1.00 88.12 202 GLU A O 1
ATOM 1549 N N . THR A 1 203 ? 15.406 -7.312 -2.938 1.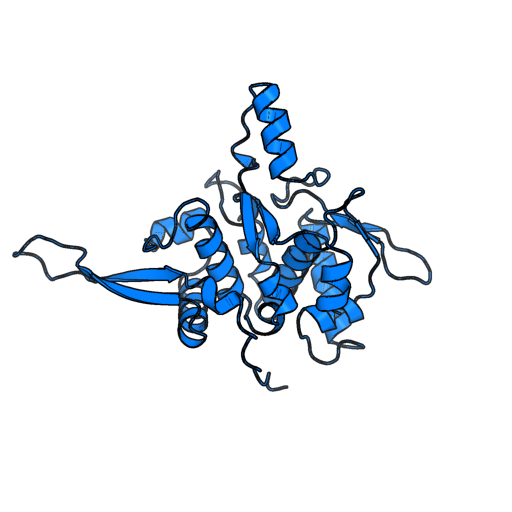00 90.25 203 THR A N 1
ATOM 1550 C CA . THR A 1 203 ? 13.967 -7.105 -2.697 1.00 90.25 203 THR A CA 1
ATOM 1551 C C . THR A 1 203 ? 13.215 -6.998 -4.019 1.00 90.25 203 THR A C 1
ATOM 1553 O O . THR A 1 203 ? 12.175 -7.635 -4.183 1.00 90.25 203 THR A O 1
ATOM 1556 N N . ARG A 1 204 ? 13.761 -6.250 -4.986 1.00 90.50 204 ARG A N 1
ATOM 1557 C CA . ARG A 1 204 ? 13.164 -6.100 -6.320 1.00 90.50 204 ARG A CA 1
ATOM 1558 C C . ARG A 1 204 ? 13.113 -7.432 -7.065 1.00 90.50 204 ARG A C 1
ATOM 1560 O O . ARG A 1 204 ? 12.054 -7.797 -7.569 1.00 90.50 204 ARG A O 1
ATOM 1567 N N . ARG A 1 205 ? 14.221 -8.179 -7.076 1.00 90.31 205 ARG A N 1
ATOM 1568 C CA . ARG A 1 205 ? 14.336 -9.502 -7.702 1.00 90.31 205 ARG A CA 1
ATOM 1569 C C . ARG A 1 205 ? 13.311 -10.476 -7.125 1.00 90.31 205 ARG A C 1
ATOM 1571 O O . ARG A 1 205 ? 12.473 -10.968 -7.870 1.00 90.31 205 ARG A O 1
ATOM 1578 N N . ARG A 1 206 ? 13.286 -10.661 -5.797 1.00 92.44 206 ARG A N 1
ATOM 1579 C CA . ARG A 1 206 ? 12.300 -11.537 -5.131 1.00 92.44 206 ARG A CA 1
ATOM 1580 C C . ARG A 1 206 ? 10.857 -11.125 -5.414 1.00 92.44 206 ARG A C 1
ATOM 1582 O O . ARG A 1 206 ? 10.006 -11.989 -5.620 1.00 92.44 206 ARG A O 1
ATOM 1589 N N . GLY A 1 207 ? 10.579 -9.819 -5.423 1.00 93.31 207 GLY A N 1
ATOM 1590 C CA . GLY A 1 207 ? 9.257 -9.292 -5.746 1.00 93.31 207 GLY A CA 1
ATOM 1591 C C . GLY A 1 207 ? 8.823 -9.637 -7.170 1.00 93.31 207 GLY A C 1
ATOM 1592 O O . GLY A 1 207 ? 7.742 -10.188 -7.356 1.00 93.31 207 GLY A O 1
ATOM 1593 N N . LEU A 1 208 ? 9.680 -9.382 -8.161 1.00 92.75 208 LEU A N 1
ATOM 1594 C CA . LEU A 1 208 ? 9.412 -9.694 -9.569 1.00 92.75 208 LEU A CA 1
ATOM 1595 C C . LEU A 1 208 ? 9.309 -11.202 -9.826 1.00 92.75 208 LEU A C 1
ATOM 1597 O O . LEU A 1 208 ? 8.412 -11.626 -10.551 1.00 92.75 208 LEU A O 1
ATOM 1601 N N . ASP A 1 209 ? 10.163 -12.011 -9.196 1.00 93.69 209 ASP A N 1
ATOM 1602 C CA . ASP A 1 209 ? 10.117 -13.473 -9.303 1.00 93.69 209 ASP A CA 1
ATOM 1603 C C . ASP A 1 209 ? 8.788 -14.025 -8.768 1.00 93.69 209 ASP A C 1
ATOM 1605 O O . ASP A 1 209 ? 8.162 -14.868 -9.411 1.00 93.69 209 ASP A O 1
ATOM 1609 N N . SER A 1 210 ? 8.311 -13.499 -7.633 1.00 94.88 210 SER A N 1
ATOM 1610 C CA . SER A 1 210 ? 7.011 -13.869 -7.059 1.00 94.88 210 SER A CA 1
ATOM 1611 C C . SER A 1 210 ? 5.839 -13.443 -7.943 1.00 94.88 210 SER A C 1
ATOM 1613 O O . SER A 1 210 ? 4.927 -14.233 -8.166 1.00 94.88 210 SER A O 1
ATOM 1615 N N . LEU A 1 211 ? 5.861 -12.221 -8.486 1.00 95.62 211 LEU A N 1
ATOM 1616 C CA . LEU A 1 211 ? 4.814 -11.764 -9.405 1.00 95.62 211 LEU A CA 1
ATOM 1617 C C . LEU A 1 211 ? 4.780 -12.594 -10.692 1.00 95.62 211 LEU A C 1
ATOM 1619 O O . LEU A 1 211 ? 3.699 -12.917 -11.177 1.00 95.62 211 LEU A O 1
ATOM 1623 N N . ARG A 1 212 ? 5.948 -12.988 -11.214 1.00 94.62 212 ARG A N 1
ATOM 1624 C CA . ARG A 1 212 ? 6.054 -13.891 -12.365 1.00 94.62 212 ARG A CA 1
ATOM 1625 C C . ARG A 1 212 ? 5.481 -15.271 -12.052 1.00 94.62 212 ARG A C 1
ATOM 1627 O O . ARG A 1 212 ? 4.732 -15.808 -12.858 1.00 94.62 212 ARG A O 1
ATOM 1634 N N . ALA A 1 213 ? 5.820 -15.837 -10.893 1.00 94.75 213 ALA A N 1
ATOM 1635 C CA . ALA A 1 213 ? 5.315 -17.142 -10.466 1.00 94.75 213 ALA A CA 1
ATOM 1636 C C . ALA A 1 213 ? 3.785 -17.157 -10.300 1.00 94.75 213 ALA A C 1
ATOM 1638 O O . ALA A 1 213 ? 3.152 -18.176 -10.546 1.00 94.75 213 ALA A O 1
ATOM 1639 N N . LEU A 1 214 ? 3.198 -16.018 -9.926 1.00 95.00 214 LEU A N 1
ATOM 1640 C CA . LEU A 1 214 ? 1.753 -15.829 -9.789 1.00 95.00 214 LEU A CA 1
ATOM 1641 C C . LEU A 1 214 ? 1.056 -15.403 -11.095 1.00 95.00 214 LEU A C 1
ATOM 1643 O O . LEU A 1 214 ? -0.137 -15.127 -11.075 1.00 95.00 214 LEU A O 1
ATOM 1647 N N . GLY A 1 215 ? 1.781 -15.295 -12.215 1.00 94.31 215 GLY A N 1
ATOM 1648 C CA . GLY A 1 215 ? 1.223 -14.896 -13.514 1.00 94.31 215 GLY A CA 1
ATOM 1649 C C . GLY A 1 215 ? 0.888 -13.406 -13.659 1.00 94.31 215 GLY A C 1
ATOM 1650 O O . GLY A 1 215 ? 0.513 -12.976 -14.746 1.00 94.31 215 GLY A O 1
ATOM 1651 N N . LEU A 1 216 ? 1.088 -12.594 -12.615 1.00 93.88 216 LEU A N 1
ATOM 1652 C CA . LEU A 1 216 ? 0.807 -11.150 -12.618 1.00 93.88 216 LEU A CA 1
ATOM 1653 C C . LEU A 1 216 ? 1.763 -10.354 -13.516 1.00 93.88 216 LEU A C 1
ATOM 1655 O O . LEU A 1 216 ? 1.484 -9.209 -13.868 1.00 93.88 216 LEU A O 1
ATOM 1659 N N . VAL A 1 217 ? 2.915 -10.929 -13.867 1.00 93.12 217 VAL A N 1
ATOM 1660 C CA . VAL A 1 217 ? 3.922 -10.283 -14.712 1.00 93.12 217 VAL A CA 1
ATOM 1661 C C . VAL A 1 217 ? 4.488 -11.271 -15.721 1.00 93.12 217 VAL A C 1
ATOM 1663 O O . VAL A 1 217 ? 4.928 -12.363 -15.358 1.00 93.12 217 VAL A O 1
ATOM 1666 N N . THR A 1 218 ? 4.571 -10.854 -16.983 1.00 90.31 218 THR A N 1
ATOM 1667 C CA . THR A 1 218 ? 5.331 -11.566 -18.016 1.00 90.31 218 THR A CA 1
ATOM 1668 C C . THR A 1 218 ? 6.705 -10.927 -18.206 1.00 90.31 218 THR A C 1
ATOM 1670 O O . THR A 1 218 ? 6.885 -9.721 -18.029 1.00 90.31 218 THR A O 1
ATOM 1673 N N . VAL A 1 219 ? 7.703 -11.748 -18.547 1.00 88.62 219 VAL A N 1
ATOM 1674 C CA . VAL A 1 219 ? 9.085 -11.297 -18.760 1.00 88.62 219 VAL A CA 1
ATOM 1675 C C . VAL A 1 219 ? 9.482 -11.569 -20.199 1.00 88.62 219 VAL A C 1
ATOM 1677 O O . VAL A 1 219 ? 9.489 -12.717 -20.634 1.00 88.62 219 VAL A O 1
ATOM 1680 N N . SER A 1 220 ? 9.874 -10.522 -20.918 1.00 84.12 220 SER A N 1
ATOM 1681 C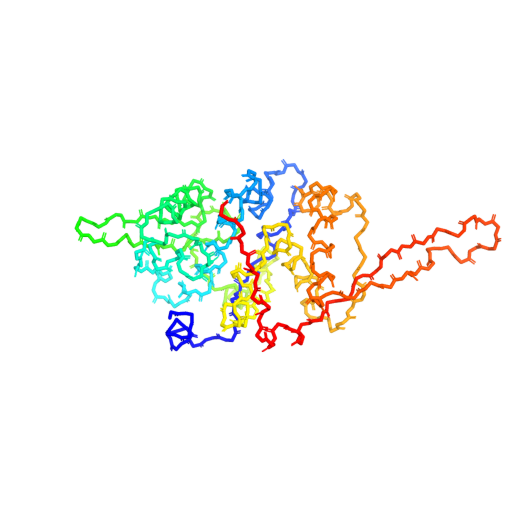 CA . SER A 1 220 ? 10.489 -10.638 -22.240 1.00 84.12 220 SER A CA 1
ATOM 1682 C C . SER A 1 220 ? 11.950 -10.198 -22.182 1.00 84.12 220 SER A C 1
ATOM 1684 O O . SER A 1 220 ? 12.306 -9.250 -21.479 1.00 84.12 220 SER A O 1
ATOM 1686 N N . ARG A 1 221 ? 12.830 -10.894 -22.909 1.00 81.31 221 ARG A N 1
ATOM 1687 C CA . ARG A 1 221 ? 14.233 -10.487 -23.057 1.00 81.31 221 ARG A CA 1
ATOM 1688 C C . ARG A 1 221 ? 14.358 -9.639 -24.313 1.00 81.31 221 ARG A C 1
ATOM 1690 O O . ARG A 1 221 ? 14.201 -10.166 -25.409 1.00 81.31 221 ARG A O 1
ATOM 1697 N N . ARG A 1 222 ? 14.668 -8.351 -24.164 1.00 76.94 222 ARG A N 1
ATOM 1698 C CA . ARG A 1 222 ? 14.950 -7.465 -25.303 1.00 76.94 222 ARG A CA 1
ATOM 1699 C C . ARG A 1 222 ? 16.456 -7.214 -25.435 1.00 76.94 222 ARG A C 1
ATOM 1701 O O . ARG A 1 222 ? 17.111 -6.997 -24.410 1.00 76.94 222 ARG A O 1
ATOM 1708 N N . PRO A 1 223 ? 17.017 -7.238 -26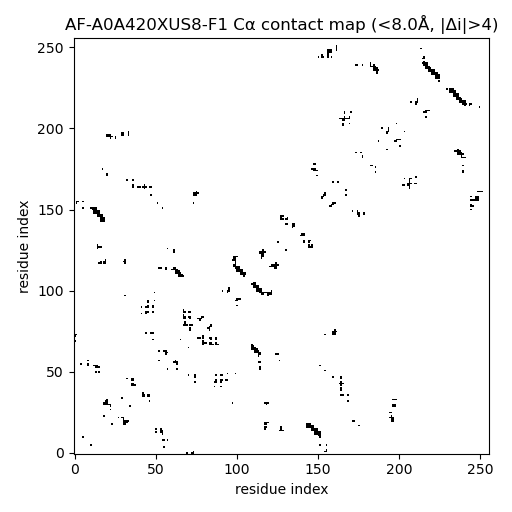.656 1.00 68.94 223 PRO A N 1
ATOM 1709 C CA . PRO A 1 223 ? 18.386 -6.793 -26.882 1.00 68.94 223 PRO A CA 1
ATOM 1710 C C . PRO A 1 223 ? 18.490 -5.295 -26.556 1.00 68.94 223 PRO A C 1
ATOM 1712 O O . PRO A 1 223 ? 17.602 -4.510 -26.883 1.00 68.94 223 PRO A O 1
ATOM 1715 N N . LEU A 1 224 ? 19.544 -4.920 -25.833 1.00 62.06 224 LEU A N 1
ATOM 1716 C CA . LEU A 1 224 ? 19.869 -3.537 -25.475 1.00 62.06 224 LEU A CA 1
ATOM 1717 C C . LEU A 1 224 ? 20.777 -2.887 -26.529 1.00 62.06 224 LEU A C 1
ATOM 1719 O O . LEU A 1 224 ? 20.862 -1.666 -26.595 1.00 62.06 224 LEU A O 1
ATOM 1723 N N . THR A 1 225 ? 21.437 -3.704 -27.350 1.00 56.38 225 THR A N 1
ATOM 1724 C CA . THR A 1 225 ? 22.429 -3.266 -28.327 1.00 56.38 225 THR A CA 1
ATOM 1725 C C . THR A 1 225 ? 21.959 -3.605 -29.737 1.00 56.38 225 THR A C 1
ATOM 1727 O O . THR A 1 225 ? 21.665 -4.764 -30.021 1.00 56.38 225 THR A O 1
ATOM 1730 N N . THR A 1 226 ? 21.924 -2.604 -30.616 1.00 53.47 226 THR A N 1
ATOM 1731 C CA . THR A 1 226 ? 21.721 -2.763 -32.071 1.00 53.47 226 THR A CA 1
ATOM 1732 C C . THR A 1 226 ? 23.051 -2.817 -32.836 1.00 53.47 226 THR A C 1
ATOM 1734 O O . THR A 1 226 ? 23.060 -2.965 -34.051 1.00 53.47 226 THR A O 1
ATOM 1737 N N . SER A 1 227 ? 24.185 -2.662 -32.140 1.00 52.78 227 SER A N 1
ATOM 1738 C CA . SER A 1 227 ? 25.526 -2.706 -32.734 1.00 52.78 227 SER A CA 1
ATOM 1739 C C . SER A 1 227 ? 26.010 -4.147 -32.902 1.00 52.78 227 SER A C 1
ATOM 1741 O O . SER A 1 227 ? 26.029 -4.910 -31.937 1.00 52.78 227 SER A O 1
ATOM 1743 N N . LEU A 1 228 ? 26.441 -4.484 -34.119 1.00 56.66 228 LEU A N 1
ATOM 1744 C CA . LEU A 1 228 ? 26.940 -5.807 -34.520 1.00 56.66 228 LEU A CA 1
ATOM 1745 C C . LEU A 1 228 ? 28.311 -6.161 -33.911 1.00 56.66 228 LEU A C 1
ATOM 1747 O O . LEU A 1 228 ? 28.707 -7.320 -33.942 1.00 56.66 228 LEU A O 1
ATOM 1751 N N . LEU A 1 229 ? 29.031 -5.176 -33.360 1.00 58.69 229 LEU A N 1
ATOM 1752 C CA . LEU A 1 229 ? 30.414 -5.320 -32.878 1.00 58.69 229 LEU A CA 1
ATOM 1753 C C . LEU A 1 229 ? 30.533 -5.489 -31.355 1.00 58.69 229 LEU A C 1
ATOM 1755 O O . LEU A 1 229 ? 31.621 -5.733 -30.843 1.00 58.69 229 LEU A O 1
ATOM 1759 N N . ALA A 1 230 ? 29.434 -5.344 -30.612 1.00 59.06 230 ALA A N 1
ATOM 1760 C CA . ALA A 1 230 ? 29.428 -5.458 -29.158 1.00 59.06 230 ALA A CA 1
ATOM 1761 C C . ALA A 1 230 ? 28.676 -6.717 -28.716 1.00 59.06 230 ALA A C 1
ATOM 1763 O O . ALA A 1 230 ? 27.641 -7.064 -29.285 1.00 59.06 230 ALA A O 1
ATOM 1764 N N . ALA A 1 231 ? 29.156 -7.370 -27.653 1.00 57.53 231 ALA A N 1
ATOM 1765 C CA . ALA A 1 231 ? 28.460 -8.511 -27.067 1.00 57.53 231 ALA A CA 1
ATOM 1766 C C . ALA A 1 231 ? 26.993 -8.134 -26.752 1.00 57.53 231 ALA A C 1
ATOM 1768 O O . ALA A 1 231 ? 26.748 -7.096 -26.118 1.00 57.53 231 ALA A O 1
ATOM 1769 N N . PRO A 1 232 ? 26.003 -8.942 -27.180 1.00 59.84 232 PRO A N 1
ATOM 1770 C CA . PRO A 1 232 ? 24.597 -8.588 -27.056 1.00 59.84 232 PRO A CA 1
ATOM 1771 C C . PRO A 1 232 ? 24.192 -8.553 -25.581 1.00 59.84 232 PRO A C 1
ATOM 1773 O O . PRO A 1 232 ? 23.956 -9.585 -24.949 1.00 59.84 232 PRO A O 1
ATOM 1776 N N . ARG A 1 233 ? 24.066 -7.349 -25.017 1.00 64.69 233 ARG A N 1
ATOM 1777 C CA . ARG A 1 233 ? 23.489 -7.163 -23.684 1.00 64.69 233 ARG A CA 1
ATOM 1778 C C . ARG A 1 233 ? 21.981 -7.335 -23.794 1.00 64.69 233 ARG A C 1
ATOM 1780 O O . ARG A 1 233 ? 21.330 -6.681 -24.605 1.00 64.69 233 ARG A O 1
ATOM 1787 N N . ARG A 1 234 ? 21.411 -8.230 -22.991 1.00 70.56 234 ARG A N 1
ATOM 1788 C CA . ARG A 1 234 ? 19.960 -8.448 -22.923 1.00 70.56 234 ARG A CA 1
ATOM 1789 C C . ARG A 1 234 ? 19.419 -7.804 -21.656 1.00 70.56 234 ARG A C 1
ATOM 1791 O O . ARG A 1 234 ? 20.044 -7.897 -20.604 1.00 70.56 234 ARG A O 1
ATOM 1798 N N . ARG A 1 235 ? 18.245 -7.182 -21.748 1.00 76.56 235 ARG A N 1
ATOM 1799 C CA . ARG A 1 235 ? 17.491 -6.696 -20.588 1.00 76.56 235 ARG A CA 1
ATOM 1800 C C . ARG A 1 235 ? 16.183 -7.458 -20.442 1.00 76.56 235 ARG A C 1
ATOM 1802 O O . ARG A 1 235 ? 15.525 -7.760 -21.439 1.00 76.56 235 ARG A O 1
ATOM 1809 N N . ASN A 1 236 ? 15.800 -7.722 -19.198 1.00 82.50 236 ASN A N 1
ATOM 1810 C CA . ASN A 1 236 ? 14.454 -8.181 -18.881 1.00 82.50 236 ASN A CA 1
ATOM 1811 C C . ASN A 1 236 ? 13.513 -6.980 -18.911 1.00 82.50 236 ASN A C 1
ATOM 1813 O O . ASN A 1 236 ? 13.791 -5.951 -18.294 1.00 82.50 236 ASN A O 1
ATOM 1817 N N . VAL A 1 237 ? 12.411 -7.127 -19.629 1.00 84.56 237 VAL A N 1
ATOM 1818 C CA . VAL A 1 237 ? 11.331 -6.154 -19.688 1.00 84.56 237 VAL A CA 1
ATOM 1819 C C . VAL A 1 237 ? 10.077 -6.831 -19.163 1.00 84.56 237 VAL A C 1
ATOM 1821 O O . VAL A 1 237 ? 9.766 -7.956 -19.562 1.00 84.56 237 VAL A O 1
ATOM 1824 N N . TYR A 1 238 ? 9.402 -6.154 -18.244 1.00 87.06 238 TYR A N 1
ATOM 1825 C CA . TYR A 1 238 ? 8.278 -6.685 -17.491 1.00 87.06 238 TYR A CA 1
ATOM 1826 C C . TYR A 1 238 ? 6.985 -6.058 -17.996 1.00 87.06 238 TYR A C 1
ATOM 1828 O O . TYR A 1 238 ? 6.889 -4.835 -18.081 1.00 87.06 238 TYR A O 1
ATOM 1836 N N . THR A 1 239 ? 5.990 -6.882 -18.300 1.00 88.75 239 THR A N 1
ATOM 1837 C CA . THR A 1 239 ? 4.654 -6.410 -18.672 1.00 88.75 239 THR A CA 1
ATOM 1838 C C . THR A 1 239 ? 3.668 -6.859 -17.604 1.00 88.75 239 THR A C 1
ATOM 1840 O O . THR A 1 239 ? 3.610 -8.043 -17.265 1.00 88.75 239 THR A O 1
ATOM 1843 N N . LEU A 1 240 ? 2.930 -5.899 -17.046 1.00 90.62 240 LEU A N 1
ATOM 1844 C CA . LEU A 1 240 ? 1.912 -6.152 -16.032 1.00 90.62 240 LEU A CA 1
ATOM 1845 C C . LEU A 1 240 ? 0.673 -6.787 -16.677 1.00 90.62 240 LEU A C 1
ATOM 1847 O O . LEU A 1 240 ? 0.185 -6.307 -17.699 1.00 90.62 240 LEU A O 1
ATOM 1851 N N . ARG A 1 241 ? 0.171 -7.854 -16.057 1.00 90.88 241 ARG A N 1
ATOM 1852 C CA . ARG A 1 241 ? -1.084 -8.526 -16.397 1.00 90.88 241 ARG A CA 1
ATOM 1853 C C . ARG A 1 241 ? -2.131 -8.159 -15.352 1.00 90.88 241 ARG A C 1
ATOM 1855 O O . ARG A 1 241 ? -2.337 -8.886 -14.385 1.00 90.88 241 ARG A O 1
ATOM 1862 N N . GLU A 1 242 ? -2.723 -6.974 -15.500 1.00 87.75 242 GLU A N 1
ATOM 1863 C CA . GLU A 1 242 ? -3.766 -6.493 -14.576 1.00 87.75 242 GLU A CA 1
ATOM 1864 C C . GLU A 1 242 ? -5.015 -7.376 -14.609 1.00 87.75 242 GLU A C 1
ATOM 1866 O O . GLU A 1 242 ? -5.693 -7.506 -13.598 1.00 87.75 242 GLU A O 1
ATOM 1871 N N . ASP A 1 243 ? -5.274 -8.031 -15.741 1.00 90.31 243 ASP A N 1
ATOM 1872 C CA . ASP A 1 243 ? -6.381 -8.964 -15.928 1.00 90.31 243 ASP A CA 1
ATOM 1873 C C . ASP A 1 243 ? -6.360 -10.118 -14.917 1.00 90.31 243 ASP A C 1
ATOM 1875 O O . ASP A 1 243 ? -7.401 -10.486 -14.383 1.00 90.31 243 ASP A O 1
ATOM 1879 N N . VAL A 1 244 ? -5.169 -10.601 -14.556 1.00 92.69 244 VAL A N 1
ATOM 1880 C CA . VAL A 1 244 ? -4.992 -11.678 -13.570 1.00 92.69 244 VAL A CA 1
ATOM 1881 C C . VAL A 1 244 ? -5.431 -11.245 -12.165 1.00 92.69 244 VAL A C 1
ATOM 1883 O O . VAL A 1 244 ? -5.813 -12.086 -11.357 1.00 92.69 244 VAL A O 1
ATOM 1886 N N . LEU A 1 245 ? -5.437 -9.941 -11.845 1.00 91.50 245 LEU A N 1
ATOM 1887 C CA . LEU A 1 245 ? -5.961 -9.472 -10.555 1.00 91.50 245 LEU A CA 1
ATOM 1888 C C . LEU A 1 245 ? -7.471 -9.678 -10.430 1.00 91.50 245 LEU A C 1
ATOM 1890 O O . LEU A 1 245 ? -7.962 -9.746 -9.305 1.00 91.50 245 LEU A O 1
ATOM 1894 N N . PHE A 1 246 ? -8.199 -9.764 -11.547 1.00 92.50 246 PHE A N 1
ATOM 1895 C CA . PHE A 1 246 ? -9.644 -9.985 -11.545 1.00 92.50 246 PHE A CA 1
ATOM 1896 C C . PHE A 1 246 ? -10.014 -11.432 -11.207 1.00 92.50 246 PHE A C 1
ATOM 1898 O O . PHE A 1 246 ? -11.120 -11.673 -10.717 1.00 92.50 246 PHE A O 1
ATOM 1905 N N . ASP A 1 247 ? -9.072 -12.360 -11.374 1.00 93.62 247 ASP A N 1
ATOM 1906 C CA . ASP A 1 247 ? -9.210 -13.750 -10.959 1.00 93.62 247 ASP A CA 1
ATOM 1907 C C . ASP A 1 247 ? -8.959 -13.915 -9.456 1.00 93.62 247 ASP A C 1
ATOM 1909 O O . ASP A 1 247 ? -8.235 -13.139 -8.822 1.00 93.62 247 ASP A O 1
ATOM 1913 N N . THR A 1 248 ? -9.546 -14.961 -8.868 1.00 93.69 248 THR A N 1
ATOM 1914 C CA . THR A 1 248 ? -9.309 -15.317 -7.465 1.00 93.69 248 THR A CA 1
ATOM 1915 C C . THR A 1 248 ? -7.851 -15.719 -7.255 1.00 93.69 248 THR A C 1
ATOM 1917 O O . THR A 1 248 ? -7.329 -16.603 -7.934 1.00 93.69 248 THR A O 1
ATOM 1920 N N . ALA A 1 249 ? -7.198 -15.087 -6.278 1.00 92.25 249 ALA A N 1
ATOM 1921 C CA . ALA A 1 249 ? -5.811 -15.366 -5.952 1.00 92.25 249 ALA A CA 1
ATOM 1922 C C . ALA A 1 249 ? -5.628 -16.838 -5.546 1.00 92.25 249 ALA A C 1
ATOM 1924 O O . ALA A 1 249 ? -6.467 -17.392 -4.825 1.00 92.25 249 ALA A O 1
ATOM 1925 N N . PRO A 1 250 ? -4.506 -17.471 -5.927 1.00 90.50 250 PRO A N 1
ATOM 1926 C CA . PRO A 1 250 ? -4.239 -18.843 -5.534 1.00 90.50 250 PRO A CA 1
ATOM 1927 C C . PRO A 1 250 ? -4.116 -18.944 -4.011 1.00 90.50 250 PRO A C 1
ATOM 1929 O O . PRO A 1 250 ? -3.530 -18.078 -3.349 1.00 90.50 250 PRO A O 1
ATOM 1932 N N . SER A 1 251 ? -4.647 -20.031 -3.448 1.00 77.12 251 SER A N 1
ATOM 1933 C CA . SER A 1 251 ? -4.532 -20.329 -2.024 1.00 77.12 251 SER A CA 1
ATOM 1934 C C . SER A 1 251 ? -3.086 -20.686 -1.683 1.00 77.12 251 SER A C 1
ATOM 1936 O O . SER A 1 251 ? -2.629 -21.798 -1.951 1.00 77.12 251 SER A O 1
ATOM 1938 N N . VAL A 1 252 ? -2.348 -19.757 -1.079 1.00 66.44 252 VAL A N 1
ATOM 1939 C CA . VAL A 1 252 ? -0.999 -20.045 -0.581 1.00 66.44 252 VAL A CA 1
ATOM 1940 C C . VAL A 1 252 ? -1.112 -20.634 0.820 1.00 66.44 252 VAL A C 1
ATOM 1942 O O . VAL A 1 252 ? -1.503 -19.937 1.759 1.00 66.44 252 VAL A O 1
ATOM 1945 N N . LYS A 1 253 ? -0.746 -21.913 0.980 1.00 54.53 253 LYS A N 1
ATOM 1946 C CA . LYS A 1 253 ? -0.486 -22.486 2.306 1.00 54.53 253 LYS A CA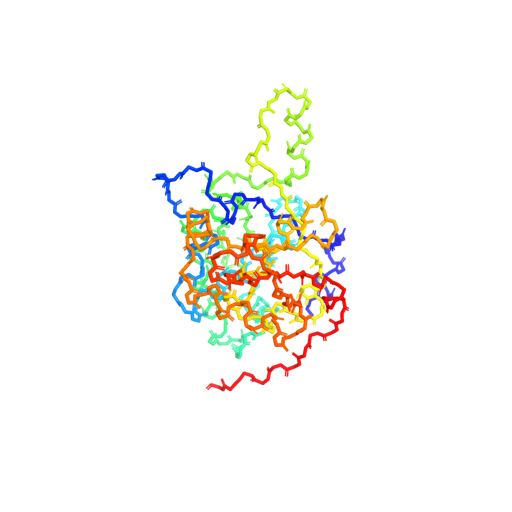 1
ATOM 1947 C C . LYS A 1 253 ? 0.715 -21.746 2.893 1.00 54.53 253 LYS A C 1
ATOM 1949 O O . LYS A 1 253 ? 1.825 -21.846 2.383 1.00 54.53 253 LYS A O 1
ATOM 1954 N N . ARG A 1 254 ? 0.476 -20.922 3.911 1.00 54.41 254 ARG A N 1
ATOM 1955 C CA . ARG A 1 254 ? 1.545 -20.286 4.682 1.00 54.41 254 ARG A CA 1
ATOM 1956 C C . ARG A 1 254 ? 1.920 -21.259 5.788 1.00 54.41 254 ARG A C 1
ATOM 1958 O O . ARG A 1 254 ? 1.156 -21.391 6.741 1.00 54.41 254 ARG A O 1
ATOM 1965 N N . ASP A 1 255 ? 3.041 -21.952 5.619 1.00 36.28 255 ASP A N 1
ATOM 1966 C CA . ASP A 1 255 ? 3.582 -22.820 6.664 1.00 36.28 255 ASP A CA 1
ATOM 1967 C C . ASP A 1 255 ? 3.816 -22.006 7.948 1.00 36.28 255 ASP A C 1
ATOM 1969 O O . ASP A 1 255 ? 4.249 -20.845 7.903 1.00 36.28 255 ASP A O 1
ATOM 1973 N N . VAL A 1 256 ? 3.401 -22.618 9.059 1.00 36.88 256 VAL A N 1
ATOM 1974 C CA . VAL A 1 256 ? 3.228 -22.052 10.409 1.00 36.88 256 VAL A CA 1
ATOM 1975 C C . VAL A 1 256 ? 4.520 -21.468 10.977 1.00 36.88 256 VAL A C 1
ATOM 1977 O O . VAL A 1 256 ? 5.585 -22.101 10.827 1.00 36.88 256 VAL A O 1
#

Solvent-accessible surface area (backbone atoms only — not comparable to full-atom values): 13799 Å² total; per-residue (Å²): 104,50,61,63,48,45,72,72,34,89,56,75,46,25,72,44,40,47,35,20,47,35,42,92,49,89,86,54,76,74,18,48,48,36,62,29,49,51,70,60,82,60,4,25,50,29,44,52,50,55,55,50,45,49,44,63,22,68,55,87,92,21,41,45,75,59,46,43,37,58,54,12,54,62,46,56,39,69,56,21,86,51,69,17,16,53,52,40,51,54,24,51,55,51,37,37,74,51,24,35,29,48,76,47,83,40,90,98,52,55,39,38,38,33,46,21,26,59,61,43,76,53,44,76,52,69,59,42,72,59,53,37,53,56,27,57,76,72,72,46,91,42,76,76,42,41,59,25,67,45,57,45,34,41,54,62,25,40,36,50,35,56,50,50,40,41,28,46,53,46,48,51,54,50,40,50,69,36,52,96,39,87,72,55,69,47,65,76,54,69,68,60,44,34,65,33,34,60,48,55,67,70,44,52,50,54,6,50,53,50,31,38,76,69,60,36,31,48,78,45,80,44,76,73,53,91,56,92,89,53,84,79,46,68,41,72,28,38,31,67,36,68,70,56,45,75,41,72,46,72,88,69,86,75,82,131

pLDDT: mean 86.57, std 11.99, range [36.28, 97.25]

Radius of gyration: 18.77 Å; Cα contacts (8 Å, |Δi|>4): 427; chains: 1; bounding box: 51×50×61 Å

Organism: NCBI:txid598650

Mean predicted aligned error: 6.39 Å

Foldseek 3Di:
DLVVLCVQQVDFWFKAWLLQFWDPDLVDDARVLLVLLPDFQLSLLLVLVLRVLSRRQQPPVSKDFDQLLVSLVQQQHPPSVPPSSVSNVVSLVVCVVLLQWDWADDVPGGIMIHGDHSSSPNHHDDQLVVVLVVCVVVVHDSNRSHTFTGGSLCRVLCVSNVAGSLLVSLVRVQRSVCGVPAFDFDFDDPVNCCSIRVDDPVSNVVNVVVCVVQVQKDWDWDFPDPDPPDDTDIGITITGDVVSSNHRGDDDDDDD

Sequence (256 aa):
MARELKERVNRPAAQVRAAFLDQNDPNGPPPPMAQLVRGGRGGEVKLKIALSLLWVAVGEPHDVVAAARAWAMLIGLPDPGGRGAQRVNAAIRQLAKLKLIKVEAKVGGPPRILLLEDSASGLPYTLPGQRIVELKQKGDDFGRHRYFKVPSELWTQGWIATLGGPALAMLLILLSRASGRQQEAIWFSPGIADAHYRLSEETRRRGLDSLRALGLVTVSRRPLTTSLLAAPRRRNVYTLREDVLFDTAPSVKRDV

Nearest PDB structures (foldseek):
  5oqm-assembly1_W  TM=6.829E-01  e=6.788E-01  Saccharomyces cerevisiae
  6i5z-assembly1_D  TM=4.897E-01  e=2.667E-01  Papaver somniferum
  6i5q-assembly2_D  TM=4.856E-01  e=3.919E-01  Papaver somniferum
  2lso-assembly1_A  TM=4.797E-01  e=4.882E-01  Homo sapiens
  3fm5-assembly3_D  TM=5.137E-01  e=8.934E-01  Rhodococcus jostii RHA1